Protein AF-A0A945D0W0-F1 (afdb_monomer_lite)

Secondary structure (DSSP, 8-state):
-PEEP---TTHHHHHHH-TTS-EEEEETTEEEEEEEEESSHHHHHHHHSHHHHTT--HHHHHHHTT-----SSEEEEEEEEEEEEEE-B-TT-PBPHHHHHHHHHHS-EEEEEEEE-TTS----EEE-PPBTEEE-SS-TTSS--EEEEEE-TTSTTTTSPPSSEEEEEEHHHHHHHHHHH-SSGGG--SS--SEEE--TTS--GGGBTTTBEEE---PPTT--EEEEEETTTEEEEEE-TTSS---SPEEEEEE-

Sequence (256 aa):
MSVAFRIDPDLISQLQKHPDRKFSGTMDGSRFVVQVVIANYPQKIIARYKGELGGRTPAELGLQLGREFSFQHFGLILTFDHQTDIILNDDKKRLNTDLRSLVDAFGPVVLRNACLDTTAENLEQRNIFPHLRFHFDRSSLQESQISLFSRDPNDPEQRFPRKSSTLFVANIVAWLQNAREAATPEGKEPGMRASYDLFAEQNVRPLFGDVVFDQAWNEPEGTGELCIIDNRTVLHASFHGDLRGKGWRIGARYLV

Radius of gyration: 17.83 Å; chains: 1; bounding box: 46×36×55 Å

pLDDT: mean 90.89, std 11.13, range [45.19, 98.81]

Foldseek 3Di:
DAFEDDDDPCVLVCCLVCQVDWDWDATVNWIKIKHFLAAQQQVLLCVVLVPLCVPPTLQVVCVQQVAGDDERTAEMEMETPAQHAYAQADPQQAGDPRVVVVCVHHFKYKYKSYDYDPVPPDDWDWDQFAAQKWAFPDDPVDPQQKKKKKQALPDPQSLAFWQKKKKKAWQSSQLSQQSVPDPDPVSCDRHGDRIDRGCPPHDCVVCDSRGMPIGRSGPHGSMMMMMMGGNRTMIMGMHNPPDPDSGGTITMDTGD

Structure (mmCIF, N/CA/C/O backbone):
data_AF-A0A945D0W0-F1
#
_entry.id   AF-A0A945D0W0-F1
#
loop_
_atom_site.group_PDB
_atom_site.id
_atom_site.type_symbol
_atom_site.label_atom_id
_atom_site.label_alt_id
_atom_site.label_comp_id
_atom_site.label_asym_id
_atom_site.label_entity_id
_atom_site.label_seq_id
_atom_site.pdbx_PDB_ins_code
_atom_site.Cartn_x
_atom_site.Cartn_y
_atom_site.Cartn_z
_atom_site.occupancy
_atom_site.B_iso_or_equiv
_atom_site.auth_seq_id
_atom_site.auth_comp_id
_atom_site.auth_asym_id
_atom_site.auth_atom_id
_atom_site.pdbx_PDB_model_num
ATOM 1 N N . MET A 1 1 ? -13.725 2.328 23.341 1.00 79.69 1 MET A N 1
ATOM 2 C CA . MET A 1 1 ? -12.531 3.063 23.813 1.00 79.69 1 MET A CA 1
ATOM 3 C C . MET A 1 1 ? -11.534 2.963 22.688 1.00 79.69 1 MET A C 1
ATOM 5 O O . MET A 1 1 ? -11.290 1.847 22.247 1.00 79.69 1 MET A O 1
ATOM 9 N N . SER A 1 2 ? -11.055 4.094 22.190 1.00 89.69 2 SER A N 1
ATOM 10 C CA . SER A 1 2 ? -10.147 4.119 21.048 1.00 89.69 2 SER A CA 1
ATOM 11 C C . SER A 1 2 ? -8.743 3.692 21.461 1.00 89.69 2 SER A C 1
ATOM 13 O O . SER A 1 2 ? -8.300 3.993 22.570 1.00 89.69 2 SER A O 1
ATOM 15 N N . VAL A 1 3 ? -8.057 3.001 20.561 1.00 91.88 3 VAL A N 1
ATOM 16 C CA . VAL A 1 3 ? -6.705 2.475 20.746 1.00 91.88 3 VAL A CA 1
ATOM 17 C C . VAL A 1 3 ? -5.708 3.397 20.053 1.00 91.88 3 VAL A C 1
ATOM 19 O O . VAL A 1 3 ? -5.898 3.776 18.892 1.00 91.88 3 VAL A O 1
ATOM 22 N N . ALA A 1 4 ? -4.628 3.766 20.742 1.00 91.44 4 ALA A N 1
ATOM 23 C CA . ALA A 1 4 ? -3.552 4.521 20.110 1.00 91.44 4 ALA A CA 1
ATOM 24 C C . ALA A 1 4 ? -2.692 3.574 19.266 1.00 91.44 4 ALA A C 1
ATOM 26 O O . ALA A 1 4 ? -2.216 2.556 19.768 1.00 91.44 4 ALA A O 1
ATOM 27 N N . PHE A 1 5 ? -2.452 3.903 17.991 1.00 94.44 5 PHE A N 1
ATOM 28 C CA . PHE A 1 5 ? -1.664 3.010 17.142 1.00 94.44 5 PHE A CA 1
ATOM 29 C C . PHE A 1 5 ? -0.220 2.891 17.644 1.00 94.44 5 PHE A C 1
ATOM 31 O O . PHE A 1 5 ? 0.518 3.879 17.658 1.00 94.44 5 PHE A O 1
ATOM 38 N N . ARG A 1 6 ? 0.169 1.683 18.059 1.00 95.25 6 ARG A N 1
ATOM 39 C CA . ARG A 1 6 ? 1.505 1.337 18.559 1.00 95.25 6 ARG A CA 1
ATOM 40 C C . ARG A 1 6 ? 1.873 -0.078 18.141 1.00 95.25 6 ARG A C 1
ATOM 42 O O . ARG A 1 6 ? 1.055 -0.989 18.249 1.00 95.25 6 ARG A O 1
ATOM 49 N N . ILE A 1 7 ? 3.109 -0.272 17.703 1.00 93.94 7 ILE A N 1
ATOM 50 C CA . ILE A 1 7 ? 3.660 -1.602 17.420 1.00 93.94 7 ILE A CA 1
ATOM 51 C C . ILE A 1 7 ? 4.937 -1.829 18.221 1.00 93.94 7 ILE A C 1
ATOM 53 O O . ILE A 1 7 ? 5.592 -0.882 18.649 1.00 93.94 7 ILE A O 1
ATOM 57 N N . ASP A 1 8 ? 5.288 -3.098 18.409 1.00 93.94 8 ASP A N 1
ATOM 58 C CA . ASP A 1 8 ? 6.582 -3.478 18.968 1.00 93.94 8 ASP A CA 1
ATOM 59 C C . ASP A 1 8 ? 7.718 -2.919 18.078 1.00 93.94 8 ASP A C 1
ATOM 61 O O . ASP A 1 8 ? 7.656 -3.102 16.855 1.00 93.94 8 ASP A O 1
ATOM 65 N N . PRO A 1 9 ? 8.744 -2.250 18.645 1.00 90.00 9 PRO A N 1
ATOM 66 C CA . PRO A 1 9 ? 9.884 -1.732 17.887 1.00 90.00 9 PRO A CA 1
ATOM 67 C C . PRO A 1 9 ? 10.569 -2.772 16.990 1.00 90.00 9 PRO A C 1
ATOM 69 O O . PRO A 1 9 ? 11.056 -2.434 15.908 1.00 90.00 9 PRO A O 1
ATOM 72 N N . ASP A 1 10 ? 10.574 -4.043 17.396 1.00 96.00 10 ASP A N 1
ATOM 73 C CA . ASP A 1 10 ? 11.207 -5.121 16.640 1.00 96.00 10 ASP A CA 1
ATOM 74 C C . ASP A 1 10 ? 10.314 -5.680 15.527 1.00 96.00 10 ASP A C 1
ATOM 76 O O . ASP A 1 10 ? 10.805 -6.415 14.664 1.00 96.00 10 ASP A O 1
ATOM 80 N N . LEU A 1 11 ? 9.023 -5.331 15.487 1.00 97.31 11 LEU A N 1
ATOM 81 C CA . LEU A 1 11 ? 8.066 -5.908 14.541 1.00 97.31 11 LEU A CA 1
ATOM 82 C C . LEU A 1 11 ? 8.491 -5.697 13.084 1.00 97.31 11 LEU A C 1
ATOM 84 O O . LEU A 1 11 ? 8.436 -6.631 12.285 1.00 97.31 11 LEU A O 1
ATOM 88 N N . ILE A 1 12 ? 8.961 -4.495 12.733 1.00 97.75 12 ILE A N 1
ATOM 89 C CA . ILE A 1 12 ? 9.448 -4.200 11.376 1.00 97.75 12 ILE A CA 1
ATOM 90 C C . ILE A 1 12 ? 10.636 -5.101 11.037 1.00 97.75 12 ILE A C 1
ATOM 92 O O . ILE A 1 12 ? 10.651 -5.733 9.983 1.00 97.75 12 ILE A O 1
ATOM 96 N N . SER A 1 13 ? 11.609 -5.207 11.944 1.00 97.88 13 SER A N 1
ATOM 97 C CA . SER A 1 13 ? 12.791 -6.060 11.769 1.00 97.88 13 SER A CA 1
ATOM 98 C C . SER A 1 13 ? 12.404 -7.532 11.596 1.00 97.88 13 SER A C 1
ATOM 100 O O . SER A 1 13 ? 12.946 -8.222 10.731 1.00 97.88 13 SER A O 1
ATOM 102 N N . GLN A 1 14 ? 11.427 -8.013 12.367 1.00 98.25 14 GLN A N 1
ATOM 103 C CA . GLN A 1 14 ? 10.907 -9.376 12.266 1.00 98.25 14 GLN A CA 1
ATOM 104 C C . GLN A 1 14 ? 10.216 -9.633 10.920 1.00 98.25 14 GLN A C 1
ATOM 106 O O . GLN A 1 14 ? 10.519 -10.634 10.268 1.00 98.25 14 GLN A O 1
ATOM 111 N N . LEU A 1 15 ? 9.354 -8.717 10.470 1.00 98.38 15 LEU A N 1
ATOM 112 C CA . LEU A 1 15 ? 8.670 -8.799 9.174 1.00 98.38 15 LEU A CA 1
ATOM 113 C C . LEU A 1 15 ? 9.648 -8.732 7.991 1.00 98.38 15 LEU A C 1
ATOM 115 O O . LEU A 1 15 ? 9.440 -9.417 6.996 1.00 98.38 15 LEU A O 1
ATOM 119 N N . GLN A 1 16 ? 10.730 -7.956 8.102 1.00 98.06 16 GLN A N 1
ATOM 120 C CA . GLN A 1 16 ? 11.790 -7.888 7.086 1.00 98.06 16 GLN A CA 1
ATOM 121 C C . GLN A 1 16 ? 12.637 -9.170 7.034 1.00 98.06 16 GLN A C 1
ATOM 123 O O . GLN A 1 16 ? 13.043 -9.618 5.967 1.00 98.06 16 GLN A O 1
ATOM 128 N N . LYS A 1 17 ? 12.921 -9.791 8.185 1.00 98.31 17 LYS A N 1
ATOM 129 C CA . LYS A 1 17 ? 13.712 -11.036 8.242 1.00 98.31 17 LYS A CA 1
ATOM 130 C C . LYS A 1 17 ? 12.904 -12.274 7.864 1.00 98.31 17 LYS A C 1
ATOM 132 O O . LYS A 1 17 ? 13.470 -13.257 7.385 1.00 98.31 17 LYS A O 1
ATOM 137 N N . HIS A 1 18 ? 11.602 -12.259 8.129 1.00 98.31 18 HIS A N 1
ATOM 138 C CA . HIS A 1 18 ? 10.718 -13.407 7.957 1.00 98.31 18 HIS A CA 1
ATOM 139 C C . HIS A 1 18 ? 9.402 -12.999 7.276 1.00 98.31 18 HIS A C 1
ATOM 141 O O . HIS A 1 18 ? 8.336 -13.146 7.878 1.00 98.31 18 HIS A O 1
ATOM 147 N N . PRO A 1 19 ? 9.450 -12.518 6.022 1.00 98.19 19 PRO A N 1
ATOM 148 C CA . PRO A 1 19 ? 8.276 -11.967 5.343 1.00 98.19 19 PRO A CA 1
ATOM 149 C C . PRO A 1 19 ? 7.156 -12.986 5.117 1.00 98.19 19 PRO A C 1
ATOM 151 O O . PRO A 1 19 ? 5.993 -12.612 5.037 1.00 98.19 19 PRO A O 1
ATOM 154 N N . ASP A 1 20 ? 7.480 -14.278 5.067 1.00 97.81 20 ASP A N 1
ATOM 155 C CA . ASP A 1 20 ? 6.489 -15.342 4.876 1.00 97.81 20 ASP A CA 1
ATOM 156 C C . ASP A 1 20 ? 5.778 -15.748 6.183 1.00 97.81 20 ASP A C 1
ATOM 158 O O . ASP A 1 20 ? 4.892 -16.606 6.178 1.00 97.81 20 ASP A O 1
ATOM 162 N N . ARG A 1 21 ? 6.173 -15.176 7.330 1.00 98.06 21 ARG A N 1
ATOM 163 C CA . ARG A 1 21 ? 5.565 -15.467 8.634 1.00 98.06 21 ARG A CA 1
ATOM 164 C C . ARG A 1 21 ? 4.518 -14.426 9.003 1.00 98.06 21 ARG A C 1
ATOM 166 O O . ARG A 1 21 ? 4.670 -13.233 8.763 1.00 98.06 21 ARG A O 1
ATOM 173 N N . LYS A 1 22 ? 3.476 -14.905 9.681 1.00 98.31 22 LYS A N 1
ATOM 174 C CA . LYS A 1 22 ? 2.527 -14.059 10.405 1.00 98.31 22 LYS A CA 1
ATOM 175 C C . LYS A 1 22 ? 3.060 -13.790 11.805 1.00 98.31 22 LYS A C 1
ATOM 177 O O . LYS A 1 22 ? 3.538 -14.713 12.464 1.00 98.31 22 LYS A O 1
ATOM 182 N N . PHE A 1 23 ? 2.908 -12.560 12.270 1.00 98.38 23 PHE A N 1
ATOM 183 C CA . PHE A 1 23 ? 3.246 -12.164 13.632 1.00 98.38 23 PHE A CA 1
ATOM 184 C C . PHE A 1 23 ? 1.981 -11.757 14.368 1.00 98.38 23 PHE A C 1
ATOM 186 O O . PHE A 1 23 ? 1.091 -11.144 13.785 1.00 98.38 23 PHE A O 1
ATOM 193 N N . SER A 1 24 ? 1.877 -12.141 15.634 1.00 97.81 24 SER A N 1
ATOM 194 C CA . SER A 1 24 ? 0.771 -11.734 16.502 1.00 97.81 24 SER A CA 1
ATOM 195 C C . SER A 1 24 ? 1.262 -10.683 17.484 1.00 97.81 24 SER A C 1
ATOM 197 O O . SER A 1 24 ? 2.403 -10.751 17.936 1.00 97.81 24 SER A O 1
ATOM 199 N N . GLY A 1 25 ? 0.398 -9.738 17.828 1.00 96.12 25 GLY A N 1
ATOM 200 C CA . GLY A 1 25 ? 0.695 -8.692 18.794 1.00 96.12 25 GLY A CA 1
ATOM 201 C C . GLY A 1 25 ? -0.555 -8.221 19.520 1.00 96.12 25 GLY A C 1
ATOM 202 O O . GLY A 1 25 ? -1.657 -8.737 19.317 1.00 96.12 25 GLY A O 1
ATOM 203 N N . THR A 1 26 ? -0.370 -7.235 20.389 1.00 95.94 26 THR A N 1
ATOM 204 C CA . THR A 1 26 ? -1.455 -6.574 21.117 1.00 95.94 26 THR A CA 1
ATOM 205 C C . THR A 1 26 ? -1.254 -5.069 21.100 1.00 95.94 26 THR A C 1
ATOM 207 O O . THR A 1 26 ? -0.127 -4.609 21.262 1.00 95.94 26 THR A O 1
ATOM 210 N N . MET A 1 27 ? -2.341 -4.317 20.969 1.00 94.88 27 MET A N 1
ATOM 211 C CA . MET A 1 27 ? -2.366 -2.857 20.998 1.00 94.88 27 MET A CA 1
ATOM 212 C C . MET A 1 27 ? -3.465 -2.424 21.972 1.00 94.88 27 MET A C 1
ATOM 214 O O . MET A 1 27 ? -4.637 -2.703 21.734 1.00 94.88 27 MET A O 1
ATOM 218 N N . ASP A 1 28 ? -3.078 -1.870 23.123 1.00 92.50 28 ASP A N 1
ATOM 219 C CA . ASP A 1 28 ? -3.973 -1.563 24.255 1.00 92.50 28 ASP A CA 1
ATOM 220 C C . ASP A 1 28 ? -4.947 -2.712 24.599 1.00 92.50 28 ASP A C 1
ATOM 222 O O . ASP A 1 28 ? -6.143 -2.526 24.806 1.00 92.50 28 ASP A O 1
ATOM 226 N N . GLY A 1 29 ? -4.429 -3.946 24.616 1.00 93.12 29 GLY A N 1
ATOM 227 C CA . GLY A 1 29 ? -5.201 -5.166 24.889 1.00 93.12 29 GLY A CA 1
ATOM 228 C C . GLY A 1 29 ? -5.938 -5.760 23.681 1.00 93.12 29 GLY A C 1
ATOM 229 O O . GLY A 1 29 ? -6.331 -6.926 23.734 1.00 93.12 29 GLY A O 1
ATOM 230 N N . SER A 1 30 ? -6.058 -5.026 22.573 1.00 95.94 30 SER A N 1
ATOM 231 C CA . SER A 1 30 ? -6.642 -5.525 21.323 1.00 95.94 30 SER A CA 1
ATOM 232 C C . SER A 1 30 ? -5.628 -6.384 20.577 1.00 95.94 30 SER A C 1
ATOM 234 O O . SER A 1 30 ? -4.557 -5.912 20.190 1.00 95.94 30 SER A O 1
ATOM 236 N N . ARG A 1 31 ? -5.939 -7.668 20.397 1.00 97.38 31 ARG A N 1
ATOM 237 C CA . ARG A 1 31 ? -5.082 -8.613 19.672 1.00 97.38 31 ARG A CA 1
ATOM 238 C C . ARG A 1 31 ? -5.142 -8.368 18.173 1.00 97.38 31 ARG A C 1
ATOM 240 O O . ARG A 1 31 ? -6.206 -8.063 17.633 1.00 97.38 31 ARG A O 1
ATOM 247 N N . PHE A 1 32 ? -4.005 -8.545 17.513 1.00 98.19 32 PHE A N 1
ATOM 248 C CA . PHE A 1 32 ? -3.917 -8.487 16.063 1.00 98.19 32 PHE A CA 1
ATOM 249 C C . PHE A 1 32 ? -2.934 -9.512 15.502 1.00 98.19 32 PHE A C 1
ATOM 251 O O . PHE A 1 32 ? -2.003 -9.954 16.179 1.00 98.19 32 PHE A O 1
ATOM 258 N N . VAL A 1 33 ? -3.114 -9.824 14.221 1.00 98.62 33 VAL A N 1
ATOM 259 C CA . VAL A 1 33 ? -2.169 -10.574 13.393 1.00 98.62 33 VAL A CA 1
ATOM 260 C C . VAL A 1 33 ? -1.736 -9.705 12.223 1.00 98.62 33 VAL A C 1
ATOM 262 O O . VAL A 1 33 ? -2.564 -9.074 11.574 1.00 98.62 33 VAL A O 1
ATOM 265 N N . VAL A 1 34 ? -0.442 -9.689 11.925 1.00 98.69 34 VAL A N 1
ATOM 266 C CA . VAL A 1 34 ? 0.144 -8.916 10.831 1.00 98.69 3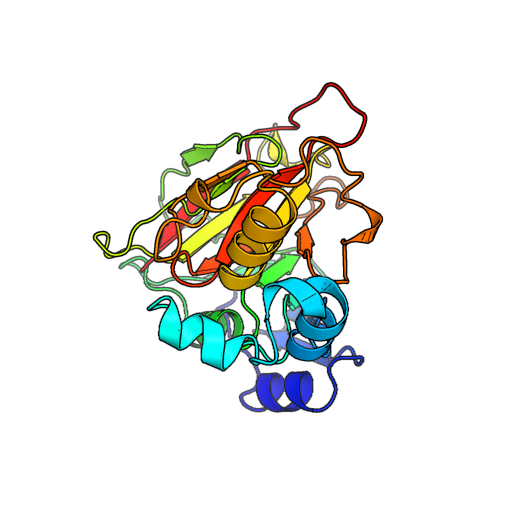4 VAL A CA 1
ATOM 267 C C . VAL A 1 34 ? 0.978 -9.800 9.910 1.00 98.69 34 VAL A C 1
ATOM 269 O O . VAL A 1 34 ? 1.612 -10.760 10.355 1.00 98.69 34 VAL A O 1
ATOM 272 N N . GLN A 1 35 ? 0.959 -9.489 8.616 1.00 98.62 35 GLN A N 1
ATOM 273 C CA . GLN A 1 35 ? 1.714 -10.204 7.589 1.00 98.62 35 GLN A CA 1
ATOM 274 C C . GLN A 1 35 ? 2.109 -9.293 6.426 1.00 98.62 35 GLN A C 1
ATOM 276 O O . GLN A 1 35 ? 1.380 -8.357 6.080 1.00 98.62 35 GLN A O 1
ATOM 281 N N . VAL A 1 36 ? 3.232 -9.622 5.792 1.00 98.81 36 VAL A N 1
ATOM 282 C CA . VAL A 1 36 ? 3.630 -9.068 4.493 1.00 98.81 36 VAL A CA 1
ATOM 283 C C . VAL A 1 36 ? 2.789 -9.715 3.392 1.00 98.81 36 VAL A C 1
ATOM 285 O O . VAL A 1 36 ? 2.535 -10.917 3.424 1.00 98.81 36 VAL A O 1
ATOM 288 N N . VAL A 1 37 ? 2.360 -8.926 2.405 1.00 98.56 37 VAL A N 1
ATOM 289 C CA . VAL A 1 37 ? 1.569 -9.436 1.268 1.00 98.56 37 VAL A CA 1
ATOM 290 C C . VAL A 1 37 ? 2.468 -9.916 0.133 1.00 98.56 37 VAL A C 1
ATOM 292 O O . VAL A 1 37 ? 2.223 -10.969 -0.453 1.00 98.56 37 VAL A O 1
ATOM 295 N N . ILE A 1 38 ? 3.521 -9.159 -0.179 1.00 98.69 38 ILE A N 1
ATOM 296 C CA . ILE A 1 38 ? 4.441 -9.453 -1.276 1.00 98.69 38 ILE A CA 1
ATOM 297 C C . ILE A 1 38 ? 5.882 -9.478 -0.757 1.00 98.69 38 ILE A C 1
ATOM 299 O O . ILE A 1 38 ? 6.556 -8.450 -0.665 1.00 98.69 38 ILE A O 1
ATOM 303 N N . ALA A 1 39 ? 6.374 -10.677 -0.447 1.00 98.62 39 ALA A N 1
ATOM 304 C CA . ALA A 1 39 ? 7.773 -10.903 -0.095 1.00 98.62 39 ALA A CA 1
ATOM 305 C C . ALA A 1 39 ? 8.707 -10.739 -1.311 1.00 98.62 39 ALA A C 1
ATOM 307 O O . ALA A 1 39 ? 8.305 -10.991 -2.451 1.00 98.62 39 ALA A O 1
ATOM 308 N N . ASN A 1 40 ? 9.970 -10.380 -1.047 1.00 98.50 40 ASN A N 1
ATOM 309 C CA . ASN A 1 40 ? 11.056 -10.275 -2.038 1.00 98.50 40 ASN A CA 1
ATOM 310 C C . ASN A 1 40 ? 10.672 -9.443 -3.275 1.00 98.50 40 ASN A C 1
ATOM 312 O O . ASN A 1 40 ? 10.824 -9.863 -4.427 1.00 98.50 40 ASN A O 1
ATOM 316 N N . TYR A 1 41 ? 10.112 -8.262 -3.025 1.00 98.69 41 TYR A N 1
ATOM 317 C CA . TYR A 1 41 ? 9.497 -7.436 -4.053 1.00 98.69 41 TYR A CA 1
ATOM 318 C C . TYR A 1 41 ? 10.474 -6.993 -5.157 1.00 98.69 41 TYR A C 1
ATOM 320 O O . TYR A 1 41 ? 10.120 -7.136 -6.330 1.00 98.69 41 TYR A O 1
ATOM 328 N N . PRO A 1 42 ? 11.722 -6.563 -4.865 1.00 98.56 42 PRO A N 1
ATOM 329 C CA . PRO A 1 42 ? 12.692 -6.240 -5.910 1.00 98.56 42 PRO A CA 1
ATOM 330 C C . PRO A 1 42 ? 12.952 -7.412 -6.861 1.00 98.56 42 PRO A C 1
ATOM 332 O O . PRO A 1 42 ? 13.033 -7.215 -8.072 1.00 98.56 42 PRO A O 1
ATOM 335 N N . GLN A 1 43 ? 13.042 -8.639 -6.339 1.00 98.50 43 GLN A N 1
ATOM 336 C CA . GLN A 1 43 ? 13.293 -9.838 -7.139 1.00 98.50 43 GLN A CA 1
ATOM 337 C C . GLN A 1 43 ? 12.111 -10.149 -8.058 1.00 98.50 43 GLN A C 1
ATOM 339 O O . GLN A 1 43 ? 12.329 -10.493 -9.220 1.00 98.50 43 GLN A O 1
ATOM 344 N N . LYS A 1 44 ? 10.874 -9.964 -7.582 1.00 98.62 44 LYS A N 1
ATOM 345 C CA . LYS A 1 44 ? 9.664 -10.100 -8.409 1.00 98.62 44 LYS A CA 1
ATOM 346 C C . LYS A 1 44 ? 9.628 -9.068 -9.535 1.00 98.62 44 LYS A C 1
ATOM 348 O O . LYS A 1 44 ? 9.398 -9.422 -10.691 1.00 98.62 44 LYS A O 1
ATOM 353 N N . ILE A 1 45 ? 9.972 -7.812 -9.235 1.00 98.50 45 ILE A N 1
ATOM 354 C CA . ILE A 1 45 ? 10.097 -6.749 -10.245 1.00 98.50 45 ILE A CA 1
ATOM 355 C C . ILE A 1 45 ? 11.172 -7.108 -11.280 1.00 98.50 45 ILE A C 1
ATOM 357 O O . ILE A 1 45 ? 10.918 -6.997 -12.477 1.00 98.50 45 ILE A O 1
ATOM 361 N N . ILE A 1 46 ? 12.348 -7.574 -10.849 1.00 98.31 46 ILE A N 1
ATOM 362 C CA . ILE A 1 46 ? 13.446 -7.965 -11.748 1.00 98.31 46 ILE A CA 1
ATOM 363 C C . ILE A 1 46 ? 13.042 -9.129 -12.648 1.00 98.31 46 ILE A C 1
ATOM 365 O O . ILE A 1 46 ? 13.233 -9.061 -13.862 1.00 98.31 46 ILE A O 1
ATOM 369 N N . ALA A 1 47 ? 12.478 -10.189 -12.067 1.00 97.88 47 ALA A N 1
ATOM 370 C CA . ALA A 1 47 ? 12.040 -11.361 -12.812 1.00 97.88 47 ALA A CA 1
ATOM 371 C C . ALA A 1 47 ? 10.996 -10.977 -13.864 1.00 97.88 47 ALA A C 1
ATOM 373 O O . ALA A 1 47 ? 11.083 -11.407 -15.016 1.00 97.88 47 ALA A O 1
ATOM 374 N N . ARG A 1 48 ? 10.046 -10.114 -13.487 1.00 96.50 48 ARG A N 1
ATOM 375 C CA . ARG A 1 48 ? 8.975 -9.689 -14.375 1.00 96.50 48 ARG A CA 1
ATOM 376 C C . ARG A 1 48 ? 9.447 -8.726 -15.451 1.00 96.50 48 ARG A C 1
ATOM 378 O O . ARG A 1 48 ? 9.059 -8.943 -16.591 1.00 96.50 48 ARG A O 1
ATOM 385 N N . TYR A 1 49 ? 10.237 -7.701 -15.128 1.00 96.19 49 TYR A N 1
ATOM 386 C CA . TYR A 1 49 ? 10.580 -6.568 -16.007 1.00 96.19 49 TYR A CA 1
ATOM 387 C C . TYR A 1 49 ? 12.047 -6.552 -16.463 1.00 96.19 49 TYR A C 1
ATOM 389 O O . TYR A 1 49 ? 12.636 -5.496 -16.697 1.00 96.19 49 TYR A O 1
ATOM 397 N N . LYS A 1 50 ? 12.667 -7.734 -16.579 1.00 95.81 50 LYS A N 1
ATOM 398 C CA . LYS A 1 50 ? 14.086 -7.883 -16.941 1.00 95.81 50 LYS A CA 1
ATOM 399 C C . LYS A 1 50 ? 14.475 -7.107 -18.207 1.00 95.81 50 LYS A C 1
ATOM 401 O O . LYS A 1 50 ? 15.554 -6.518 -18.248 1.00 95.81 50 LYS A O 1
ATOM 406 N N . GLY A 1 51 ? 13.615 -7.117 -19.230 1.00 93.44 51 GLY A N 1
ATOM 407 C CA . GLY A 1 51 ? 13.867 -6.429 -20.499 1.00 93.44 51 GLY A CA 1
ATOM 408 C C . GLY A 1 51 ? 13.859 -4.908 -20.354 1.00 93.44 51 GLY A C 1
ATOM 409 O O . GLY A 1 51 ? 14.759 -4.230 -20.841 1.00 93.44 51 GLY A O 1
ATOM 410 N N . GLU A 1 52 ? 12.881 -4.376 -19.627 1.00 93.31 52 GLU A N 1
ATOM 411 C CA . GLU A 1 52 ? 12.670 -2.940 -19.429 1.00 93.31 52 GLU A CA 1
ATOM 412 C C . GLU A 1 52 ? 13.698 -2.333 -18.466 1.00 93.31 52 GLU A C 1
ATOM 414 O O . GLU A 1 52 ? 14.117 -1.185 -18.629 1.00 93.31 52 GLU A O 1
ATOM 419 N N . LEU A 1 53 ? 14.161 -3.119 -17.492 1.00 94.69 53 LEU A N 1
ATOM 420 C CA . LEU A 1 53 ? 15.222 -2.724 -16.569 1.00 94.69 53 LEU A CA 1
ATOM 421 C C . LEU A 1 53 ? 16.570 -2.529 -17.277 1.00 94.69 53 LEU A C 1
ATOM 423 O O . LEU A 1 53 ? 17.359 -1.671 -16.871 1.00 94.69 53 LEU A O 1
ATOM 427 N N . GLY A 1 54 ? 16.841 -3.280 -18.351 1.00 92.44 54 GLY A N 1
ATOM 428 C CA . GLY A 1 54 ? 18.087 -3.157 -19.113 1.00 92.44 54 GLY A CA 1
ATOM 429 C C . GLY A 1 54 ? 19.334 -3.435 -18.266 1.00 92.44 54 GLY A C 1
ATOM 430 O O . GLY A 1 54 ? 20.332 -2.734 -18.394 1.00 92.44 54 GLY A O 1
ATOM 431 N N . GLY A 1 55 ? 19.253 -4.406 -17.351 1.00 93.44 55 GLY A N 1
ATOM 432 C CA . GLY A 1 55 ? 20.356 -4.798 -16.463 1.00 93.44 55 GLY A CA 1
ATOM 433 C C . GLY A 1 55 ? 20.485 -3.999 -15.161 1.00 93.44 55 GLY A C 1
ATOM 434 O O . GLY A 1 55 ? 21.277 -4.393 -14.313 1.00 93.44 55 GLY A O 1
ATOM 435 N N . ARG A 1 56 ? 19.699 -2.931 -14.970 1.00 96.06 56 ARG A N 1
ATOM 436 C CA . ARG A 1 56 ? 19.639 -2.172 -13.707 1.00 96.06 56 ARG A CA 1
ATOM 437 C C . ARG A 1 56 ? 18.746 -2.861 -12.677 1.00 96.06 56 ARG A C 1
ATOM 439 O O . ARG A 1 56 ? 17.811 -3.584 -13.020 1.00 96.06 56 ARG A O 1
ATOM 446 N N . THR A 1 57 ? 18.983 -2.572 -11.408 1.00 97.62 57 THR A N 1
ATOM 447 C CA . THR A 1 57 ? 18.048 -2.862 -10.318 1.00 97.62 57 THR A CA 1
ATOM 448 C C . THR A 1 57 ? 16.902 -1.837 -10.290 1.00 97.62 57 THR A C 1
ATOM 450 O O . THR A 1 57 ? 17.045 -0.724 -10.810 1.00 97.62 57 THR A O 1
ATOM 453 N N . PRO A 1 58 ? 15.757 -2.153 -9.653 1.00 97.06 58 PRO A N 1
ATOM 454 C CA . PRO A 1 58 ? 14.673 -1.186 -9.472 1.00 97.06 58 PRO A CA 1
ATOM 455 C C . PRO A 1 58 ? 15.103 0.083 -8.718 1.00 97.06 58 PRO A C 1
ATOM 457 O O . PRO A 1 58 ? 14.631 1.168 -9.045 1.00 97.06 58 PRO A O 1
ATOM 460 N N . ALA A 1 59 ? 16.019 -0.039 -7.750 1.00 96.88 59 ALA A N 1
ATOM 461 C CA . ALA A 1 59 ? 16.542 1.092 -6.982 1.00 96.88 59 ALA A CA 1
ATOM 462 C C . ALA A 1 59 ? 17.398 2.032 -7.848 1.00 96.88 59 ALA A C 1
ATOM 464 O O . ALA A 1 59 ? 17.179 3.242 -7.847 1.00 96.88 59 ALA A O 1
ATOM 465 N N . GLU A 1 60 ? 18.319 1.479 -8.645 1.00 96.44 60 GLU A N 1
ATOM 466 C CA . GLU A 1 60 ? 19.145 2.256 -9.583 1.00 96.44 60 GLU A CA 1
ATOM 467 C C . GLU A 1 60 ? 18.286 2.993 -10.613 1.00 96.44 60 GLU A C 1
ATOM 469 O O . GLU A 1 60 ? 18.493 4.180 -10.870 1.00 96.44 60 GLU A O 1
ATOM 474 N N . LEU A 1 61 ? 17.289 2.305 -11.182 1.00 94.38 61 LEU A N 1
ATOM 475 C CA . LEU A 1 61 ? 16.368 2.929 -12.125 1.00 94.38 61 LEU A CA 1
ATOM 476 C C . LEU A 1 61 ? 15.511 4.006 -11.446 1.00 94.38 61 LEU A C 1
ATOM 478 O O . LEU A 1 61 ? 15.298 5.064 -12.032 1.00 94.38 61 LEU A O 1
ATOM 482 N N . GLY A 1 62 ? 15.057 3.775 -10.212 1.00 93.06 62 GLY A N 1
ATOM 483 C CA . GLY A 1 62 ? 14.341 4.773 -9.419 1.00 93.06 62 GLY A CA 1
ATOM 484 C C . GLY A 1 62 ? 15.145 6.065 -9.253 1.00 93.06 62 GLY A C 1
ATOM 485 O O . GLY A 1 62 ? 14.659 7.143 -9.601 1.00 93.06 62 GLY A O 1
ATOM 486 N N . LEU A 1 63 ? 16.405 5.959 -8.815 1.00 92.25 63 LEU A N 1
ATOM 487 C CA . LEU A 1 63 ? 17.309 7.107 -8.682 1.00 92.25 63 LEU A CA 1
ATOM 488 C C . LEU A 1 63 ? 17.482 7.857 -10.008 1.00 92.25 63 LEU A C 1
ATOM 490 O O . LEU A 1 63 ? 17.374 9.082 -10.038 1.00 92.25 63 LEU A O 1
ATOM 494 N N . GLN A 1 64 ? 17.670 7.133 -11.116 1.00 91.06 64 GLN A N 1
ATOM 495 C CA . GLN A 1 64 ? 17.764 7.733 -12.450 1.00 91.06 64 GLN A CA 1
ATOM 496 C C . GLN A 1 64 ? 16.481 8.482 -12.857 1.00 91.06 64 GLN A C 1
ATOM 498 O O . GLN A 1 64 ? 16.553 9.501 -13.541 1.00 91.06 64 GLN A O 1
ATOM 503 N N . LEU A 1 65 ? 15.312 7.990 -12.444 1.00 89.00 65 LEU A N 1
ATOM 504 C CA . LEU A 1 65 ? 14.009 8.611 -12.702 1.00 89.00 65 LEU A CA 1
ATOM 505 C C . LEU A 1 65 ? 13.631 9.684 -11.661 1.00 89.00 65 LEU A C 1
ATOM 507 O O . LEU A 1 65 ? 12.522 10.221 -11.720 1.00 89.00 65 LEU A O 1
ATOM 511 N N . GLY A 1 66 ? 14.523 10.000 -10.714 1.00 88.31 66 GLY A N 1
ATOM 512 C CA . GLY A 1 66 ? 14.311 11.015 -9.680 1.00 88.31 66 GLY A CA 1
ATOM 513 C C . GLY A 1 66 ? 13.358 10.593 -8.557 1.00 88.31 66 GLY A C 1
ATOM 514 O O . GLY A 1 66 ? 12.765 11.452 -7.903 1.00 88.31 66 GLY A O 1
ATOM 515 N N . ARG A 1 67 ? 13.160 9.286 -8.340 1.00 87.25 67 ARG A N 1
ATOM 516 C CA . ARG A 1 67 ? 12.273 8.737 -7.302 1.00 87.25 67 ARG A CA 1
ATOM 517 C C . ARG A 1 67 ? 12.916 7.538 -6.621 1.00 87.25 67 ARG A C 1
ATOM 519 O O . ARG A 1 67 ? 13.138 6.509 -7.248 1.00 87.25 67 ARG A O 1
ATOM 526 N N . GLU A 1 68 ? 13.172 7.652 -5.326 1.00 89.81 68 GLU A N 1
ATOM 527 C CA . GLU A 1 68 ? 13.734 6.549 -4.552 1.00 89.81 68 GLU A CA 1
ATOM 528 C C . GLU A 1 68 ? 12.789 5.335 -4.527 1.00 89.81 68 GLU A C 1
ATOM 530 O O . GLU A 1 68 ? 11.571 5.468 -4.389 1.00 89.81 68 GLU A O 1
ATOM 535 N N . PHE A 1 69 ? 13.371 4.143 -4.658 1.00 95.19 69 PHE A N 1
ATOM 536 C CA . PHE A 1 69 ? 12.701 2.869 -4.437 1.00 95.19 69 PHE A CA 1
ATOM 537 C C . PHE A 1 69 ? 13.504 2.073 -3.407 1.00 95.19 69 PHE A C 1
ATOM 539 O O . PHE A 1 69 ? 14.655 1.720 -3.662 1.00 95.19 69 PHE A O 1
ATOM 546 N N . SER A 1 70 ? 12.884 1.780 -2.265 1.00 96.06 70 SER A N 1
ATOM 547 C CA . SER A 1 70 ? 13.545 1.161 -1.106 1.00 96.06 70 SER A CA 1
ATOM 548 C C . SER A 1 70 ? 12.807 -0.065 -0.546 1.00 96.06 70 SER A C 1
ATOM 550 O O . SER A 1 70 ? 13.283 -0.698 0.396 1.00 96.06 70 SER A O 1
ATOM 552 N N . PHE A 1 71 ? 11.671 -0.449 -1.135 1.00 98.38 71 PHE A N 1
ATOM 553 C CA . PHE A 1 71 ? 10.851 -1.559 -0.647 1.00 98.38 71 PHE A CA 1
ATOM 554 C C . PHE A 1 71 ? 11.527 -2.918 -0.879 1.00 98.38 71 PHE A C 1
ATOM 556 O O . PHE A 1 71 ? 11.630 -3.382 -2.015 1.00 98.38 71 PHE A O 1
ATOM 563 N N . GLN A 1 72 ? 11.925 -3.599 0.199 1.00 98.44 72 GLN A N 1
ATOM 564 C CA . GLN A 1 72 ? 12.352 -5.011 0.158 1.00 98.44 72 GLN A CA 1
ATOM 565 C C . GLN A 1 72 ? 11.156 -5.960 0.023 1.00 98.44 72 GLN A C 1
ATOM 567 O O . GLN A 1 72 ? 11.202 -6.997 -0.647 1.00 98.44 72 GLN A O 1
ATOM 572 N N . HIS A 1 73 ? 10.057 -5.577 0.657 1.00 98.75 73 HIS A N 1
ATOM 573 C CA . HIS A 1 73 ? 8.771 -6.249 0.647 1.00 98.75 73 HIS A CA 1
ATOM 574 C C . HIS A 1 73 ? 7.694 -5.201 0.410 1.00 98.75 73 HIS A C 1
ATOM 576 O O . HIS A 1 73 ? 7.915 -4.021 0.676 1.00 98.75 73 HIS A O 1
ATOM 582 N N . PHE A 1 74 ? 6.541 -5.618 -0.097 1.00 98.81 74 PHE A N 1
ATOM 583 C CA . PHE A 1 74 ? 5.491 -4.684 -0.470 1.00 98.81 74 PHE A CA 1
ATOM 584 C C . PHE A 1 74 ? 4.139 -5.138 0.049 1.00 98.81 74 PHE A C 1
ATOM 586 O O . PHE A 1 74 ? 3.733 -6.286 -0.126 1.00 98.81 74 PHE A O 1
ATOM 593 N N . GLY A 1 75 ? 3.439 -4.216 0.691 1.00 98.75 75 GLY A N 1
ATOM 594 C CA . GLY A 1 75 ? 2.173 -4.484 1.326 1.00 98.75 75 GLY A CA 1
ATOM 595 C C . GLY A 1 75 ? 2.269 -5.074 2.711 1.00 98.75 75 GLY A C 1
ATOM 596 O O . GLY A 1 75 ? 2.950 -6.077 2.927 1.00 98.75 75 GLY A O 1
ATOM 597 N N . LEU A 1 76 ? 1.460 -4.524 3.605 1.00 98.62 76 LEU A N 1
ATOM 598 C CA . LEU A 1 76 ? 1.208 -5.088 4.917 1.00 98.62 76 LEU A CA 1
ATOM 599 C C . LEU A 1 76 ? -0.296 -5.190 5.171 1.00 98.62 76 LEU A C 1
ATOM 601 O O . LEU A 1 76 ? -1.036 -4.251 4.890 1.00 98.62 76 LEU A O 1
ATOM 605 N N . ILE A 1 77 ? -0.742 -6.312 5.732 1.00 98.81 77 ILE A N 1
ATOM 606 C CA . ILE A 1 77 ? -2.100 -6.456 6.268 1.00 98.81 77 ILE A CA 1
ATOM 607 C C . ILE A 1 77 ? -1.984 -6.748 7.757 1.00 98.81 77 ILE A C 1
ATOM 609 O O . ILE A 1 77 ? -1.379 -7.749 8.142 1.00 98.81 77 ILE A O 1
ATOM 613 N N . LEU A 1 78 ? -2.599 -5.899 8.574 1.00 98.62 78 LEU A N 1
ATOM 614 C CA . LEU A 1 78 ? -2.802 -6.090 10.004 1.00 98.62 78 LEU A CA 1
ATOM 615 C C . LEU A 1 78 ? -4.298 -6.285 10.253 1.00 98.62 78 LEU A C 1
ATOM 617 O O . LEU A 1 78 ? -5.117 -5.483 9.824 1.00 98.62 78 LEU A O 1
ATOM 621 N N . THR A 1 79 ? -4.670 -7.375 10.911 1.00 98.62 79 THR A N 1
ATOM 622 C CA . THR A 1 79 ? -6.062 -7.735 11.201 1.00 98.62 79 THR A CA 1
ATOM 623 C C . THR A 1 79 ? -6.246 -7.841 12.701 1.00 98.62 79 THR A C 1
ATOM 625 O O . THR A 1 79 ? -5.570 -8.650 13.334 1.00 98.62 79 THR A O 1
ATOM 628 N N . PHE A 1 80 ? -7.144 -7.037 13.261 1.00 98.25 80 PHE A N 1
ATOM 629 C CA . PHE A 1 80 ? -7.557 -7.172 14.654 1.00 98.25 80 PHE A CA 1
ATOM 630 C C . PHE A 1 80 ? -8.537 -8.337 14.813 1.00 98.25 80 PHE A C 1
ATOM 632 O O . PHE A 1 80 ? -9.332 -8.611 13.910 1.00 98.25 80 PHE A O 1
ATOM 639 N N . ASP A 1 81 ? -8.514 -9.004 15.967 1.00 97.62 81 ASP A N 1
ATOM 640 C CA . ASP A 1 81 ? -9.451 -10.099 16.270 1.00 97.62 81 ASP A CA 1
ATOM 641 C C . ASP A 1 81 ? -10.910 -9.602 16.339 1.00 97.62 81 ASP A C 1
ATOM 643 O O . ASP A 1 81 ? -11.848 -10.335 16.022 1.00 97.62 81 ASP A O 1
ATOM 647 N N . HIS A 1 82 ? -11.102 -8.336 16.723 1.00 95.69 82 HIS A N 1
ATOM 648 C CA . HIS A 1 82 ? -12.397 -7.670 16.849 1.00 95.69 82 HIS A CA 1
ATOM 649 C C . HIS A 1 82 ? -12.337 -6.253 16.281 1.00 95.69 82 HIS A C 1
ATOM 651 O O . HIS A 1 82 ? -11.259 -5.662 16.195 1.00 95.69 82 HIS A O 1
ATOM 657 N N . GLN A 1 83 ? -13.499 -5.697 15.918 1.00 95.31 83 GLN A N 1
ATOM 658 C CA . GLN A 1 83 ? -13.591 -4.308 15.474 1.00 95.31 83 GLN A CA 1
ATOM 659 C C . GLN A 1 83 ? -13.000 -3.373 16.534 1.00 95.31 83 GLN A C 1
ATOM 661 O O . GLN A 1 83 ? -13.442 -3.363 17.681 1.00 95.31 83 GLN A O 1
ATOM 666 N N . THR A 1 84 ? -11.987 -2.614 16.129 1.00 95.44 84 THR A N 1
ATOM 667 C CA . THR A 1 84 ? -11.196 -1.746 16.999 1.00 95.44 84 THR A CA 1
ATOM 668 C C . THR A 1 84 ? -11.242 -0.322 16.456 1.00 95.44 84 THR A C 1
ATOM 670 O O . THR A 1 84 ? -10.919 -0.092 15.291 1.00 95.44 84 THR A O 1
ATOM 673 N N . ASP A 1 85 ? -11.629 0.638 17.291 1.00 94.44 85 ASP A N 1
ATOM 674 C CA . ASP A 1 85 ? -11.533 2.062 16.959 1.00 94.44 85 ASP A CA 1
ATOM 675 C C . ASP A 1 85 ? -10.097 2.526 17.195 1.00 94.44 85 ASP A C 1
ATOM 677 O O . ASP A 1 85 ? -9.543 2.304 18.273 1.00 94.44 85 ASP A O 1
ATOM 681 N N . ILE A 1 86 ? -9.474 3.155 16.200 1.00 93.62 86 ILE A N 1
ATOM 682 C CA . ILE A 1 86 ? -8.047 3.479 16.229 1.00 93.62 86 ILE A CA 1
ATOM 683 C C . ILE A 1 86 ? -7.822 4.971 16.007 1.00 93.62 86 ILE A C 1
ATOM 685 O O . ILE A 1 86 ? -8.387 5.593 15.103 1.00 93.62 86 ILE A O 1
ATOM 689 N N . ILE A 1 87 ? -6.913 5.527 16.803 1.00 93.00 87 ILE A N 1
ATOM 690 C CA . ILE A 1 87 ? -6.364 6.868 16.625 1.00 93.00 87 ILE A CA 1
ATOM 691 C C . ILE A 1 87 ? -5.117 6.763 15.738 1.00 93.00 87 ILE A C 1
ATOM 693 O O . ILE A 1 87 ? -4.065 6.286 16.173 1.00 93.00 87 ILE A O 1
ATOM 697 N N . LEU A 1 88 ? -5.237 7.201 14.480 1.00 93.25 88 LEU A N 1
ATOM 698 C CA . LEU A 1 88 ? -4.171 7.096 13.472 1.00 93.25 88 LEU A CA 1
ATOM 699 C C . LEU A 1 88 ? -3.413 8.394 13.205 1.00 93.25 88 LEU A C 1
ATOM 701 O O . LEU A 1 88 ? -2.344 8.354 12.598 1.00 93.25 88 LEU A O 1
ATOM 705 N N . ASN A 1 89 ? -3.945 9.535 13.632 1.00 92.12 89 ASN A N 1
ATOM 706 C CA . ASN A 1 89 ? -3.331 10.834 13.408 1.00 92.12 89 ASN A CA 1
ATOM 707 C C . ASN A 1 89 ? -3.598 11.786 14.573 1.00 92.12 89 ASN A C 1
ATOM 709 O O . ASN A 1 89 ? -4.547 11.596 15.331 1.00 92.12 89 ASN A O 1
ATOM 713 N N . ASP A 1 90 ? -2.770 12.821 14.683 1.00 90.38 90 ASP A N 1
ATOM 714 C CA . ASP A 1 90 ? -2.989 13.918 15.626 1.00 90.38 90 ASP A CA 1
ATOM 715 C C . ASP A 1 90 ? -4.010 14.949 15.100 1.00 90.38 90 ASP A C 1
ATOM 717 O O . ASP A 1 90 ? -4.552 14.831 13.993 1.00 90.38 90 ASP A O 1
ATOM 721 N N . ASP A 1 91 ? -4.269 15.983 15.898 1.00 88.06 91 ASP A N 1
ATOM 722 C CA . ASP A 1 91 ? -5.135 17.124 15.571 1.00 88.06 91 ASP A CA 1
ATOM 723 C C . ASP A 1 91 ? -4.656 17.919 14.340 1.00 88.06 91 ASP A C 1
ATOM 725 O O . ASP A 1 91 ? -5.452 18.552 13.645 1.00 88.06 91 ASP A O 1
ATOM 729 N N . LYS A 1 92 ? -3.363 17.831 14.016 1.00 89.62 92 LYS A N 1
ATOM 730 C CA . LYS A 1 92 ? -2.721 18.438 12.842 1.00 89.62 92 LYS A CA 1
ATOM 731 C C . LYS A 1 92 ? -2.693 17.505 11.632 1.00 89.62 92 LYS A C 1
ATOM 733 O O . LYS A 1 92 ? -1.999 17.801 10.659 1.00 89.62 92 LYS A O 1
ATOM 738 N N . LYS A 1 93 ? -3.458 16.406 11.666 1.00 89.94 93 LYS A N 1
ATOM 739 C CA . LYS A 1 93 ? -3.539 15.390 10.603 1.00 89.94 93 LYS A CA 1
ATOM 740 C C . LYS A 1 93 ? -2.203 14.712 10.305 1.00 89.94 93 LYS A C 1
ATOM 742 O O . LYS A 1 93 ? -2.041 14.176 9.212 1.00 89.94 93 LYS A O 1
ATOM 747 N N . ARG A 1 94 ? -1.254 14.720 11.240 1.00 93.25 94 ARG A N 1
ATOM 748 C CA . ARG A 1 94 ? 0.015 14.008 11.078 1.00 93.25 94 ARG A CA 1
ATOM 749 C C . ARG A 1 94 ? -0.201 12.543 11.374 1.00 93.25 94 ARG A C 1
ATOM 751 O O . ARG A 1 94 ? -0.752 12.210 12.424 1.00 93.25 94 ARG A O 1
ATOM 758 N N . LEU A 1 95 ? 0.227 11.679 10.462 1.00 95.00 95 LEU A N 1
ATOM 759 C CA . LEU A 1 95 ? 0.136 10.239 10.674 1.00 95.00 95 LEU A CA 1
ATOM 760 C C . LEU A 1 95 ? 0.955 9.827 11.909 1.00 95.00 95 LEU A C 1
ATOM 762 O O . LEU A 1 95 ? 2.062 10.321 12.131 1.00 95.00 95 LEU A O 1
ATOM 766 N N . ASN A 1 96 ? 0.423 8.894 12.696 1.00 95.56 96 ASN A N 1
ATOM 767 C CA . ASN A 1 96 ? 1.143 8.247 13.787 1.00 95.56 96 ASN A CA 1
ATOM 768 C C . ASN A 1 96 ? 2.518 7.733 13.310 1.00 95.56 96 ASN A C 1
ATOM 770 O O . ASN A 1 96 ? 2.625 7.136 12.239 1.00 95.56 96 ASN A O 1
ATOM 774 N N . THR A 1 97 ? 3.564 7.945 14.114 1.00 96.00 97 THR A N 1
ATOM 775 C CA . THR A 1 97 ? 4.959 7.633 13.750 1.00 96.00 97 THR A CA 1
ATOM 776 C C . THR A 1 97 ? 5.210 6.157 13.474 1.00 96.00 97 THR A C 1
ATOM 778 O O . THR A 1 97 ? 5.993 5.814 12.587 1.00 96.00 97 THR A O 1
ATOM 781 N N . ASP A 1 98 ? 4.544 5.278 14.212 1.00 97.06 98 ASP A N 1
ATOM 782 C CA . ASP A 1 98 ? 4.763 3.841 14.117 1.00 97.06 98 ASP A CA 1
ATOM 783 C C . ASP A 1 98 ? 4.059 3.308 12.862 1.00 97.06 98 ASP A C 1
ATOM 785 O O . ASP A 1 98 ? 4.640 2.543 12.092 1.00 97.06 98 ASP A O 1
ATOM 789 N N . LEU A 1 99 ? 2.852 3.813 12.572 1.00 97.25 99 LEU A N 1
ATOM 790 C CA . LEU A 1 99 ? 2.174 3.544 11.303 1.00 97.25 99 LEU A CA 1
ATOM 791 C C . LEU A 1 99 ? 2.940 4.133 10.111 1.00 97.25 99 LEU A C 1
ATOM 793 O O . LEU A 1 99 ? 3.071 3.471 9.084 1.00 97.25 99 LEU A O 1
ATOM 797 N N . ARG A 1 100 ? 3.493 5.345 10.244 1.00 97.31 100 ARG A N 1
ATOM 798 C CA . ARG A 1 100 ? 4.351 5.946 9.216 1.00 97.31 100 ARG A CA 1
ATOM 799 C C . ARG A 1 100 ? 5.562 5.068 8.921 1.00 97.31 100 ARG A C 1
ATOM 801 O O . ARG A 1 100 ? 5.845 4.817 7.758 1.00 97.31 100 ARG A O 1
ATOM 808 N N . SER A 1 101 ? 6.200 4.526 9.955 1.00 97.75 101 SER A N 1
ATOM 809 C CA . SER A 1 101 ? 7.341 3.619 9.797 1.00 97.75 101 SER A CA 1
ATOM 810 C C . SER A 1 101 ? 6.964 2.332 9.051 1.00 97.75 101 SER A C 1
ATOM 812 O O . SER A 1 101 ? 7.753 1.831 8.253 1.00 97.75 101 SER A O 1
ATOM 814 N N . LEU A 1 102 ? 5.745 1.810 9.247 1.00 98.38 102 LEU A N 1
ATOM 815 C CA . LEU A 1 102 ? 5.230 0.682 8.459 1.00 98.38 102 LEU A CA 1
ATOM 816 C C . LEU A 1 102 ? 4.993 1.058 6.990 1.00 98.38 102 LEU A C 1
ATOM 818 O O . LEU A 1 102 ? 5.367 0.292 6.103 1.00 98.38 102 LEU A O 1
ATOM 822 N N . VAL A 1 103 ? 4.399 2.226 6.728 1.00 98.19 103 VAL A N 1
ATOM 823 C CA . VAL A 1 103 ? 4.163 2.725 5.361 1.00 98.19 103 VAL A CA 1
ATOM 824 C C . VAL A 1 103 ? 5.485 2.945 4.626 1.00 98.19 103 VAL A C 1
ATOM 826 O O . VAL A 1 103 ? 5.640 2.504 3.490 1.00 98.19 103 VAL A O 1
ATOM 829 N N . ASP A 1 104 ? 6.470 3.555 5.280 1.00 97.62 104 ASP A N 1
ATOM 830 C CA . ASP A 1 104 ? 7.790 3.789 4.691 1.00 97.62 104 ASP A CA 1
ATOM 831 C C . ASP A 1 104 ? 8.516 2.459 4.392 1.00 97.62 104 ASP A C 1
ATOM 833 O O . ASP A 1 104 ? 9.193 2.336 3.371 1.00 97.62 104 ASP A O 1
ATOM 837 N N . ALA A 1 105 ? 8.343 1.435 5.237 1.00 98.19 105 ALA A N 1
ATOM 838 C CA . ALA A 1 105 ? 9.006 0.139 5.078 1.00 98.19 105 ALA A CA 1
ATOM 839 C C . ALA A 1 105 ? 8.336 -0.800 4.055 1.00 98.19 105 ALA A C 1
ATOM 841 O O . ALA A 1 105 ? 9.031 -1.587 3.406 1.00 98.19 105 ALA A O 1
ATOM 842 N N . PHE A 1 106 ? 7.006 -0.755 3.928 1.00 98.62 106 PHE A N 1
ATOM 843 C CA . PHE A 1 106 ? 6.231 -1.737 3.156 1.00 98.62 106 PHE A CA 1
ATOM 844 C C . PHE A 1 106 ? 5.340 -1.120 2.068 1.00 98.62 106 PHE A C 1
ATOM 846 O O . PHE A 1 106 ? 4.742 -1.857 1.288 1.00 98.62 106 PHE A O 1
ATOM 853 N N . GLY A 1 107 ? 5.234 0.203 1.970 1.00 98.38 107 GLY A N 1
ATOM 854 C CA . GLY A 1 107 ? 4.319 0.877 1.051 1.00 98.38 107 GLY A CA 1
ATOM 855 C C . GLY A 1 107 ? 2.881 0.851 1.588 1.00 98.38 107 GLY A C 1
ATOM 856 O O . GLY A 1 107 ? 2.623 1.452 2.629 1.00 98.38 107 GLY A O 1
ATOM 857 N N . PRO A 1 108 ? 1.914 0.207 0.908 1.00 98.56 108 PRO A N 1
ATOM 858 C CA . PRO A 1 108 ? 0.536 0.170 1.385 1.00 98.56 108 PRO A CA 1
ATOM 859 C C . PRO A 1 108 ? 0.387 -0.646 2.674 1.00 98.56 108 PRO A C 1
ATOM 861 O O . PRO A 1 108 ? 0.822 -1.797 2.754 1.00 98.56 108 PRO A O 1
ATOM 864 N N . VAL A 1 109 ? -0.295 -0.068 3.663 1.00 98.81 109 VAL A N 1
ATOM 865 C CA . VAL A 1 109 ? -0.667 -0.738 4.918 1.00 98.81 109 VAL A CA 1
ATOM 866 C C . VAL A 1 109 ? -2.185 -0.808 5.015 1.00 98.81 109 VAL A C 1
ATOM 868 O O . VAL A 1 109 ? -2.860 0.214 4.924 1.00 98.81 109 VAL A O 1
ATOM 871 N N . VAL A 1 110 ? -2.723 -2.010 5.210 1.00 98.75 110 VAL A N 1
ATOM 872 C CA . VAL A 1 110 ? -4.153 -2.261 5.418 1.00 98.75 110 VAL A CA 1
ATOM 873 C C . VAL A 1 110 ? -4.395 -2.699 6.856 1.00 98.75 110 VAL A C 1
ATOM 875 O O . VAL A 1 110 ? -3.740 -3.618 7.345 1.00 98.75 110 VAL A O 1
ATOM 878 N N . LEU A 1 111 ? -5.368 -2.073 7.510 1.00 98.50 111 LEU A N 1
ATOM 879 C CA . LEU A 1 111 ? -5.874 -2.440 8.827 1.00 98.50 111 LEU A CA 1
ATOM 880 C C . LEU A 1 111 ? -7.290 -3.007 8.660 1.00 98.50 111 LEU A C 1
ATOM 882 O O . LEU A 1 111 ? -8.163 -2.320 8.135 1.00 98.50 111 LEU A O 1
ATOM 886 N N . ARG A 1 112 ? -7.521 -4.250 9.085 1.00 98.38 112 ARG A N 1
ATOM 887 C CA . ARG A 1 112 ? -8.830 -4.926 9.051 1.00 98.38 112 ARG A CA 1
ATOM 888 C C . ARG A 1 112 ? -9.405 -5.066 10.448 1.00 98.38 112 ARG A C 1
ATOM 890 O O . ARG A 1 112 ? -8.648 -5.214 11.407 1.00 98.38 112 ARG A O 1
ATOM 897 N N . ASN A 1 113 ? -10.735 -5.062 10.534 1.00 97.62 113 ASN A N 1
ATOM 898 C CA . ASN A 1 113 ? -11.468 -4.894 11.789 1.00 97.62 113 ASN A CA 1
ATOM 899 C C . ASN A 1 113 ? -11.027 -3.612 12.512 1.00 97.62 113 ASN A C 1
ATOM 901 O O . ASN A 1 113 ? -10.848 -3.591 13.725 1.00 97.62 113 ASN A O 1
ATOM 905 N N . ALA A 1 114 ? -10.831 -2.541 11.746 1.00 96.19 114 ALA A N 1
ATOM 906 C CA . ALA A 1 114 ? -10.349 -1.260 12.235 1.00 96.19 114 ALA A CA 1
ATOM 907 C C . ALA A 1 114 ? -11.253 -0.132 11.737 1.00 96.19 114 ALA A C 1
ATOM 909 O O . ALA A 1 114 ? -11.610 -0.097 10.561 1.00 96.19 114 ALA A O 1
ATOM 910 N N . CYS A 1 115 ? -11.596 0.795 12.625 1.00 93.31 115 CYS A N 1
ATOM 911 C CA . CYS A 1 115 ? -12.348 2.006 12.306 1.00 93.31 115 CYS A CA 1
ATOM 912 C C . CYS A 1 115 ? -11.561 3.231 12.752 1.00 93.31 115 CYS A C 1
ATOM 914 O O . CYS A 1 115 ? -10.747 3.161 13.673 1.00 93.31 115 CYS A O 1
ATOM 916 N N . LEU A 1 116 ? -11.796 4.362 12.096 1.00 90.19 116 LEU A N 1
ATOM 917 C CA . LEU A 1 116 ? -11.289 5.632 12.598 1.00 90.19 116 LEU A CA 1
ATOM 918 C C . LEU A 1 116 ? -12.090 6.030 13.829 1.00 90.19 116 LEU A C 1
ATOM 920 O O . LEU A 1 116 ? -13.313 5.909 13.830 1.00 90.19 116 LEU A O 1
ATOM 924 N N . ASP A 1 117 ? -11.404 6.555 14.838 1.00 85.00 117 ASP A N 1
ATOM 925 C CA . ASP A 1 117 ? -12.079 7.194 15.960 1.00 85.00 117 ASP A CA 1
ATOM 926 C C . ASP A 1 117 ? -13.002 8.321 15.452 1.00 85.00 117 ASP A C 1
ATOM 928 O O . ASP A 1 117 ? -12.566 9.293 14.821 1.00 85.00 117 ASP A O 1
ATOM 932 N N . THR A 1 118 ? -14.299 8.167 15.723 1.00 63.06 118 THR A N 1
ATOM 933 C CA . THR A 1 118 ? -15.378 9.064 15.293 1.00 63.06 118 THR A CA 1
ATOM 934 C C . THR A 1 118 ? -15.309 10.453 15.928 1.00 63.06 118 THR A C 1
ATOM 936 O O . THR A 1 118 ? -16.034 11.348 15.505 1.00 63.06 118 THR A O 1
ATOM 939 N N . THR A 1 119 ? -14.453 10.661 16.934 1.00 53.53 119 THR A N 1
ATOM 940 C CA . THR A 1 119 ? -14.247 11.979 17.561 1.00 53.53 119 THR A CA 1
ATOM 941 C C . THR A 1 119 ? -13.513 12.974 16.657 1.00 53.53 119 THR A C 1
ATOM 943 O O . THR A 1 119 ? -13.581 14.181 16.892 1.00 53.53 119 THR A O 1
ATOM 946 N N . ALA A 1 120 ? -12.848 12.510 15.594 1.00 53.91 120 ALA A N 1
ATOM 947 C CA . ALA A 1 120 ? -12.227 13.390 14.613 1.00 53.91 120 ALA A CA 1
ATOM 948 C C . ALA A 1 120 ? -13.266 13.868 13.579 1.00 53.91 120 ALA A C 1
ATOM 950 O O . ALA A 1 120 ? -13.555 13.151 12.619 1.00 53.91 120 ALA A O 1
ATOM 951 N N . GLU A 1 121 ? -13.777 15.096 13.745 1.00 46.97 121 GLU A N 1
ATOM 952 C CA . GLU A 1 121 ? -14.648 15.833 12.805 1.00 46.97 121 GLU A CA 1
ATOM 953 C C . GLU A 1 121 ? -13.965 16.104 11.446 1.00 46.97 121 GLU A C 1
ATOM 955 O O . GLU A 1 121 ? -13.692 17.240 11.061 1.00 46.97 121 GLU A O 1
ATOM 960 N N . ASN A 1 122 ? -13.638 15.065 10.684 1.00 56.72 122 ASN A N 1
ATOM 961 C CA . ASN A 1 122 ? -13.088 15.223 9.347 1.00 56.72 122 ASN A CA 1
ATOM 962 C C . ASN A 1 122 ? -14.104 14.771 8.308 1.00 56.72 122 ASN A C 1
ATOM 964 O O . ASN A 1 122 ? -14.468 13.600 8.241 1.00 56.72 122 ASN A O 1
ATOM 968 N N . LEU A 1 123 ? -14.515 15.725 7.468 1.00 55.59 123 LEU A N 1
ATOM 969 C CA . LEU A 1 123 ? -15.281 15.468 6.255 1.00 55.59 123 LEU A CA 1
ATOM 970 C C . LEU A 1 123 ? -14.487 14.511 5.364 1.00 55.59 123 LEU A C 1
ATOM 972 O O . LEU A 1 123 ? -13.483 14.890 4.755 1.00 55.59 123 LEU A O 1
ATOM 976 N N . GLU A 1 124 ? -14.936 13.264 5.306 1.00 69.00 124 GLU A N 1
ATOM 977 C CA . GLU A 1 124 ? -14.434 12.299 4.342 1.00 69.00 124 GLU A CA 1
ATOM 978 C C . GLU A 1 124 ? -14.863 12.710 2.939 1.00 69.00 124 GLU A C 1
ATOM 980 O O . GLU A 1 124 ? -16.040 12.968 2.672 1.00 69.00 124 GLU A O 1
ATOM 985 N N . GLN A 1 125 ? -13.905 12.744 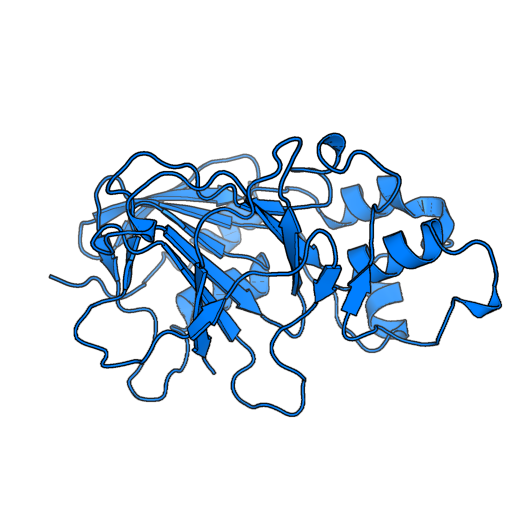2.016 1.00 84.25 125 GLN A N 1
ATOM 986 C CA . GLN A 1 125 ? -14.251 12.736 0.604 1.00 84.25 125 GLN A CA 1
ATOM 987 C C . GLN A 1 125 ? -14.715 11.328 0.242 1.00 84.25 125 GLN A C 1
ATOM 989 O O . GLN A 1 125 ? -14.189 10.344 0.751 1.00 84.25 125 GLN A O 1
ATOM 994 N N . ARG A 1 126 ? -15.700 11.220 -0.648 1.00 85.75 126 ARG A N 1
ATOM 995 C CA . ARG A 1 126 ? -16.142 9.933 -1.190 1.00 85.75 126 ARG A CA 1
ATOM 996 C C . ARG A 1 126 ? -15.701 9.822 -2.637 1.00 85.75 126 ARG A C 1
ATOM 998 O O . ARG A 1 126 ? -16.232 10.536 -3.486 1.00 85.75 126 ARG A O 1
ATOM 1005 N N . ASN A 1 127 ? -14.792 8.895 -2.914 1.00 84.31 127 ASN A N 1
ATOM 1006 C CA . ASN A 1 127 ? -14.172 8.747 -4.225 1.00 84.31 127 ASN A CA 1
ATOM 1007 C C . ASN A 1 127 ? -14.568 7.437 -4.916 1.00 84.31 127 ASN A C 1
ATOM 1009 O O . ASN A 1 127 ? -14.744 6.389 -4.293 1.00 84.31 127 ASN A O 1
ATOM 1013 N N . ILE A 1 128 ? -14.686 7.505 -6.244 1.00 84.25 128 ILE A N 1
ATOM 1014 C CA . ILE A 1 128 ? -14.622 6.335 -7.123 1.00 84.25 128 ILE A CA 1
ATOM 1015 C C . ILE A 1 128 ? -13.335 6.477 -7.914 1.00 84.25 128 ILE A C 1
ATOM 1017 O O . ILE A 1 128 ? -13.243 7.354 -8.773 1.00 84.25 128 ILE A O 1
ATOM 1021 N N . PHE A 1 129 ? -12.355 5.622 -7.641 1.00 85.75 129 PHE A N 1
ATOM 1022 C CA . PHE A 1 129 ? -11.124 5.653 -8.417 1.00 85.75 129 PHE A CA 1
ATOM 1023 C C . PHE A 1 129 ? -11.375 5.126 -9.838 1.00 85.75 129 PHE A C 1
ATOM 1025 O O . PHE A 1 129 ? -12.204 4.232 -10.040 1.00 85.75 129 PHE A O 1
ATOM 1032 N N . PRO A 1 130 ? -10.685 5.675 -10.845 1.00 87.06 130 PRO A N 1
ATOM 1033 C CA . PRO A 1 130 ? -10.767 5.186 -12.213 1.00 87.06 130 PRO A CA 1
ATOM 1034 C C . PRO A 1 130 ? -10.253 3.742 -12.335 1.00 87.06 130 PRO A C 1
ATOM 1036 O O . PRO A 1 130 ? -9.362 3.302 -11.601 1.00 87.06 130 PRO A O 1
ATOM 1039 N N . HIS A 1 131 ? -10.839 2.997 -13.276 1.00 90.94 131 HIS A N 1
ATOM 1040 C CA . HIS A 1 131 ? -10.476 1.607 -13.540 1.00 90.94 131 HIS A CA 1
ATOM 1041 C C . HIS A 1 131 ? -9.080 1.522 -14.158 1.00 90.94 131 HIS A C 1
ATOM 1043 O O . HIS A 1 131 ? -8.867 2.128 -15.203 1.00 90.94 131 HIS A O 1
ATOM 1049 N N . LEU A 1 132 ? -8.163 0.781 -13.526 1.00 91.44 132 LEU A N 1
ATOM 1050 C CA . LEU A 1 132 ? -6.799 0.507 -14.014 1.00 91.44 132 LEU A CA 1
ATOM 1051 C C . LEU A 1 132 ? -5.954 1.742 -14.384 1.00 91.44 132 LEU A C 1
ATOM 1053 O O . LEU A 1 132 ? -4.887 1.631 -14.987 1.00 91.44 132 LEU A O 1
ATOM 1057 N N . ARG A 1 133 ? -6.390 2.924 -13.950 1.00 93.62 133 ARG A N 1
ATOM 1058 C CA . ARG A 1 133 ? -5.640 4.167 -14.067 1.00 93.62 133 ARG A CA 1
ATOM 1059 C C . ARG A 1 133 ? -4.913 4.418 -12.757 1.00 93.62 133 ARG A C 1
ATOM 1061 O O . ARG A 1 133 ? -5.488 4.941 -11.802 1.00 93.62 133 ARG A O 1
ATOM 1068 N N . PHE A 1 134 ? -3.657 3.999 -12.710 1.00 95.56 134 PHE A N 1
ATOM 1069 C CA . PHE A 1 134 ? -2.786 4.133 -11.550 1.00 95.56 134 PHE A CA 1
ATOM 1070 C C . PHE A 1 134 ? -2.345 5.579 -11.399 1.00 95.56 134 PHE A C 1
ATOM 1072 O O . PHE A 1 134 ? -1.760 6.140 -12.319 1.00 95.56 134 PHE A O 1
ATOM 1079 N N . HIS A 1 135 ? -2.628 6.182 -10.252 1.00 94.94 135 HIS A N 1
ATOM 1080 C CA . HIS A 1 135 ? -2.314 7.576 -9.955 1.00 94.94 135 HIS A CA 1
ATOM 1081 C C . HIS A 1 135 ? -1.998 7.758 -8.468 1.00 94.94 135 HIS A C 1
ATOM 1083 O O . HIS A 1 135 ? -2.242 6.870 -7.647 1.00 94.94 135 HIS A O 1
ATOM 1089 N N . PHE A 1 136 ? -1.435 8.913 -8.135 1.00 92.19 136 PHE A N 1
ATOM 1090 C CA . PHE A 1 136 ? -1.458 9.442 -6.779 1.00 92.19 136 PHE A CA 1
ATOM 1091 C C . PHE A 1 136 ? -2.509 10.551 -6.689 1.00 92.19 136 PHE A C 1
ATOM 1093 O O . PHE A 1 136 ? -2.734 11.280 -7.657 1.00 92.19 136 PHE A O 1
ATOM 1100 N N . ASP A 1 137 ? -3.132 10.707 -5.526 1.00 88.56 137 ASP A N 1
ATOM 1101 C CA . ASP A 1 137 ? -4.097 11.787 -5.286 1.00 88.56 137 ASP A CA 1
ATOM 1102 C C . ASP A 1 137 ? -3.395 13.113 -4.986 1.00 88.56 137 ASP A C 1
ATOM 1104 O O . ASP A 1 137 ? -3.957 14.193 -5.188 1.00 88.56 137 ASP A O 1
ATOM 1108 N N . ARG A 1 138 ? -2.171 13.030 -4.444 1.00 90.19 138 ARG A N 1
ATOM 1109 C CA . ARG A 1 138 ? -1.443 14.168 -3.881 1.00 90.19 138 ARG A CA 1
ATOM 1110 C C . ARG A 1 138 ? -0.063 14.308 -4.500 1.00 90.19 138 ARG A C 1
ATOM 1112 O O . ARG A 1 138 ? 0.732 13.374 -4.485 1.00 90.19 138 ARG A O 1
ATOM 1119 N N . SER A 1 139 ? 0.231 15.482 -5.052 1.00 87.25 139 SER A N 1
ATOM 1120 C CA . SER A 1 139 ? 1.531 15.755 -5.670 1.00 87.25 139 SER A CA 1
ATOM 1121 C C . SER A 1 139 ? 2.571 16.182 -4.633 1.00 87.25 139 SER A C 1
ATOM 1123 O O . SER A 1 139 ? 2.255 16.506 -3.489 1.00 87.25 139 SER A O 1
ATOM 1125 N N . SER A 1 140 ? 3.836 16.262 -5.053 1.00 83.88 140 SER A N 1
ATOM 1126 C CA . SER A 1 140 ? 4.924 16.761 -4.202 1.00 83.88 140 SER A CA 1
ATOM 1127 C C . SER A 1 140 ? 4.762 18.226 -3.778 1.00 83.88 140 SER A C 1
ATOM 1129 O O . SER A 1 140 ? 5.472 18.671 -2.885 1.00 83.88 140 SER A O 1
ATOM 1131 N N . LEU A 1 141 ? 3.848 18.973 -4.408 1.00 86.44 141 LEU A N 1
ATOM 1132 C CA . LEU A 1 141 ? 3.555 20.373 -4.082 1.00 86.44 141 LEU A CA 1
ATOM 1133 C C . LEU A 1 141 ? 2.592 20.521 -2.896 1.00 86.44 141 LEU A C 1
ATOM 1135 O O . LEU A 1 141 ? 2.358 21.632 -2.430 1.00 86.44 141 LEU A O 1
ATOM 1139 N N . GLN A 1 142 ? 1.990 19.423 -2.440 1.00 89.75 142 GLN A N 1
ATOM 1140 C CA . GLN A 1 142 ? 1.040 19.412 -1.336 1.00 89.75 142 GLN A CA 1
ATOM 1141 C C . GLN A 1 142 ? 1.711 18.851 -0.083 1.00 89.75 142 GLN A C 1
ATOM 1143 O O . GLN A 1 142 ? 2.428 17.857 -0.165 1.00 89.75 142 GLN A O 1
ATOM 1148 N N . GLU A 1 143 ? 1.454 19.467 1.074 1.00 87.81 143 GLU A N 1
ATOM 1149 C CA . GLU A 1 143 ? 1.991 18.999 2.362 1.00 87.81 143 GLU A CA 1
ATOM 1150 C C . GLU A 1 143 ? 1.374 17.663 2.792 1.00 87.81 143 GLU A C 1
ATOM 1152 O O . GLU A 1 143 ? 2.065 16.803 3.328 1.00 87.81 143 GLU A O 1
ATOM 1157 N N . SER A 1 144 ? 0.082 17.455 2.517 1.00 90.44 144 SER A N 1
ATOM 1158 C CA . SER A 1 144 ? -0.603 16.200 2.822 1.00 90.44 144 SER A CA 1
ATOM 1159 C C . SER A 1 144 ? -0.370 15.154 1.734 1.00 90.44 144 SER A C 1
ATOM 1161 O O . SER A 1 144 ? -1.108 15.100 0.747 1.00 90.44 144 SER A O 1
ATOM 1163 N N . GLN A 1 145 ? 0.689 14.362 1.900 1.00 94.88 145 GLN A N 1
ATOM 1164 C CA . GLN A 1 145 ? 1.152 13.351 0.939 1.00 94.88 145 GLN A CA 1
ATOM 1165 C C . GLN A 1 145 ? 0.720 11.930 1.299 1.00 94.88 145 GLN A C 1
ATOM 1167 O O . GLN A 1 145 ? 0.926 11.007 0.513 1.00 94.88 145 GLN A O 1
ATOM 1172 N N . ILE A 1 146 ? 0.088 11.733 2.450 1.00 96.44 146 ILE A N 1
ATOM 1173 C CA . ILE A 1 146 ? -0.438 10.436 2.857 1.00 96.44 146 ILE A CA 1
ATOM 1174 C C . ILE A 1 146 ? -1.920 10.368 2.485 1.00 96.44 146 ILE A C 1
ATOM 1176 O O . ILE A 1 146 ? -2.700 11.228 2.894 1.00 96.44 146 ILE A O 1
ATOM 1180 N N . SER A 1 147 ? -2.318 9.348 1.724 1.00 95.88 147 SER A N 1
ATOM 1181 C CA . SER A 1 147 ? -3.736 9.040 1.502 1.00 95.88 147 SER A CA 1
ATOM 1182 C C . SER A 1 147 ? -4.175 7.956 2.479 1.00 95.88 147 SER A C 1
ATOM 1184 O O . SER A 1 147 ? -3.497 6.941 2.635 1.00 95.88 147 SER A O 1
ATOM 1186 N N . LEU A 1 148 ? -5.323 8.176 3.114 1.00 95.81 148 LEU A N 1
ATOM 1187 C CA . LEU A 1 148 ? -6.025 7.207 3.938 1.00 95.81 148 LEU A CA 1
ATOM 1188 C C . LEU A 1 148 ? -7.378 6.917 3.298 1.00 95.81 148 LEU A C 1
ATOM 1190 O O . LEU A 1 148 ? -8.200 7.817 3.132 1.00 95.81 148 LEU A O 1
ATOM 1194 N N . PHE A 1 149 ? -7.603 5.653 2.971 1.00 95.62 149 PHE A N 1
ATOM 1195 C CA . PHE A 1 149 ? -8.844 5.132 2.428 1.00 95.62 149 PHE A CA 1
ATOM 1196 C C . PHE A 1 149 ? -9.596 4.329 3.484 1.00 95.62 149 PHE A C 1
ATOM 1198 O O . PHE A 1 149 ? -8.976 3.553 4.209 1.00 95.62 149 PHE A O 1
ATOM 1205 N N . SER A 1 150 ? -10.913 4.491 3.566 1.00 94.56 150 SER A N 1
ATOM 1206 C CA . SER A 1 150 ? -11.747 3.846 4.578 1.00 94.56 150 SER A CA 1
ATOM 1207 C C . SER A 1 150 ? -12.958 3.126 3.986 1.00 94.56 150 SER A C 1
ATOM 1209 O O . SER A 1 150 ? -13.588 3.567 3.016 1.00 94.56 150 SER A O 1
ATOM 1211 N N . ARG A 1 151 ? -13.271 2.002 4.632 1.00 94.12 151 ARG A N 1
ATOM 1212 C CA . ARG A 1 151 ? -14.567 1.336 4.661 1.00 94.12 151 ARG A CA 1
ATOM 1213 C C . ARG A 1 151 ? -15.104 1.449 6.083 1.00 94.12 151 ARG A C 1
ATOM 1215 O O . ARG A 1 151 ? -14.612 0.761 6.976 1.00 94.12 151 ARG A O 1
ATOM 1222 N N . ASP A 1 152 ? -16.087 2.312 6.288 1.00 92.06 152 ASP A N 1
ATOM 1223 C CA . ASP A 1 152 ? -16.771 2.471 7.568 1.00 92.06 152 ASP A CA 1
ATOM 1224 C C . ASP A 1 152 ? -17.878 1.406 7.709 1.00 92.06 152 ASP A C 1
ATOM 1226 O O . ASP A 1 152 ? -18.811 1.374 6.899 1.00 92.06 152 ASP A O 1
ATOM 1230 N N . PRO A 1 153 ? -17.813 0.521 8.719 1.00 92.38 153 PRO A N 1
ATOM 1231 C CA . PRO A 1 153 ? -18.830 -0.505 8.926 1.00 92.38 153 PRO A CA 1
ATOM 1232 C C . PRO A 1 153 ? -20.169 0.054 9.421 1.00 92.38 153 PRO A C 1
ATOM 1234 O O . PRO A 1 153 ? -21.175 -0.654 9.362 1.00 92.38 153 PR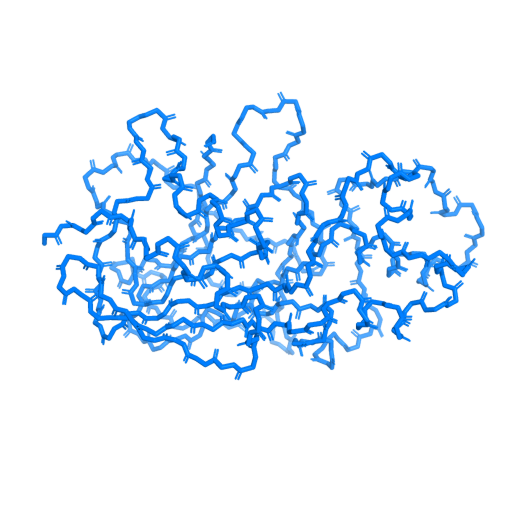O A O 1
ATOM 1237 N N . ASN A 1 154 ? -20.200 1.301 9.896 1.00 90.44 154 ASN A N 1
ATOM 1238 C CA . ASN A 1 154 ? -21.416 1.982 10.332 1.00 90.44 154 ASN A CA 1
ATOM 1239 C C . ASN A 1 154 ? -22.068 2.796 9.206 1.00 90.44 154 ASN A C 1
ATOM 1241 O O . ASN A 1 154 ? -23.218 3.223 9.341 1.00 90.44 154 ASN A O 1
ATOM 1245 N N . ASP A 1 155 ? -21.371 3.001 8.086 1.00 90.31 155 ASP A N 1
ATOM 1246 C CA . ASP A 1 155 ? -21.936 3.699 6.940 1.00 90.31 155 ASP A CA 1
ATOM 1247 C C . ASP A 1 155 ? -22.945 2.807 6.185 1.00 90.31 155 ASP A C 1
ATOM 1249 O O . ASP A 1 155 ? -22.616 1.672 5.820 1.00 90.31 155 ASP A O 1
ATOM 1253 N N . PRO A 1 156 ? -24.160 3.300 5.868 1.00 89.94 156 PRO A N 1
ATOM 1254 C CA . PRO A 1 156 ? -25.182 2.504 5.184 1.00 89.94 156 PRO A CA 1
ATOM 1255 C C . PRO A 1 156 ? -24.766 1.949 3.812 1.00 89.94 156 PRO A C 1
ATOM 1257 O O . PRO A 1 156 ? -25.333 0.949 3.368 1.00 89.94 156 PRO A O 1
ATOM 1260 N N . GLU A 1 157 ? -23.815 2.596 3.129 1.00 88.75 157 GLU A N 1
ATOM 1261 C CA . GLU A 1 157 ? -23.284 2.181 1.828 1.00 88.75 157 GLU A CA 1
ATOM 1262 C C . GLU A 1 157 ? -22.080 1.238 2.005 1.00 88.75 157 GLU A C 1
ATOM 1264 O O . GLU A 1 157 ? -22.045 0.162 1.404 1.00 88.75 157 GLU A O 1
ATOM 1269 N N . GLN A 1 158 ? -21.110 1.625 2.843 1.00 91.00 158 GLN A N 1
ATOM 1270 C CA . GLN A 1 158 ? -19.816 0.939 2.978 1.00 91.00 158 GLN A CA 1
ATOM 1271 C C . GLN A 1 158 ? -19.845 -0.292 3.893 1.00 91.00 158 GLN A C 1
ATOM 1273 O O . GLN A 1 158 ? -18.945 -1.135 3.810 1.00 91.00 158 GLN A O 1
ATOM 1278 N N . ARG A 1 159 ? -20.890 -0.465 4.714 1.00 92.62 159 ARG A N 1
ATOM 1279 C CA . ARG A 1 159 ? -21.019 -1.648 5.579 1.00 92.62 159 ARG A CA 1
ATOM 1280 C C . ARG A 1 159 ? -20.998 -2.963 4.805 1.00 92.62 159 ARG A C 1
ATOM 1282 O O . ARG A 1 159 ? -20.504 -3.961 5.319 1.00 92.62 159 ARG A O 1
ATOM 1289 N N . PHE A 1 160 ? -21.467 -2.972 3.557 1.00 93.06 160 PHE A N 1
ATOM 1290 C CA . PHE A 1 160 ? -21.533 -4.171 2.720 1.00 93.06 160 PHE A CA 1
ATOM 1291 C C . PHE A 1 160 ? -20.212 -4.466 1.986 1.00 93.06 160 PHE A C 1
ATOM 1293 O O . PHE A 1 160 ? -19.510 -3.529 1.601 1.00 93.06 160 PHE A O 1
ATOM 1300 N N . PRO A 1 161 ? -19.900 -5.745 1.690 1.00 93.50 161 PRO A N 1
ATOM 1301 C CA . PRO A 1 161 ? -18.739 -6.106 0.877 1.00 93.50 161 PRO A CA 1
ATOM 1302 C C . PRO A 1 161 ? -18.721 -5.370 -0.471 1.00 93.50 161 PRO A C 1
ATOM 1304 O O . PRO A 1 161 ? -19.709 -5.368 -1.218 1.00 93.50 161 PRO A O 1
ATOM 1307 N N . ARG A 1 162 ? -17.586 -4.756 -0.815 1.00 91.44 162 ARG A N 1
ATOM 1308 C CA . ARG A 1 162 ? -17.392 -4.100 -2.113 1.00 91.44 162 ARG A CA 1
ATOM 1309 C C . ARG A 1 162 ? -17.146 -5.150 -3.197 1.00 91.44 162 ARG A C 1
ATOM 1311 O O . ARG A 1 162 ? -16.546 -6.194 -2.968 1.00 91.44 162 ARG A O 1
ATOM 1318 N N . LYS A 1 163 ? -17.596 -4.855 -4.420 1.00 89.44 163 LYS A N 1
ATOM 1319 C CA . LYS A 1 163 ? -17.384 -5.717 -5.605 1.00 89.44 163 LYS A CA 1
ATOM 1320 C C . LYS A 1 163 ? -16.091 -5.421 -6.363 1.00 89.44 163 LYS A C 1
ATOM 1322 O O . LYS A 1 163 ? -15.695 -6.197 -7.224 1.00 89.44 163 LYS A O 1
ATOM 1327 N N . SER A 1 164 ? -15.485 -4.281 -6.081 1.00 91.56 164 SER A N 1
ATOM 1328 C CA . SER A 1 164 ? -14.287 -3.782 -6.741 1.00 91.56 164 SER A CA 1
ATOM 1329 C C . SER A 1 164 ? -13.195 -3.571 -5.711 1.00 91.56 164 SER A C 1
ATOM 1331 O O . SER A 1 164 ? -13.473 -3.144 -4.588 1.00 91.56 164 SER A O 1
ATOM 1333 N N . SER A 1 165 ? -11.959 -3.785 -6.129 1.00 94.06 165 SER A N 1
ATOM 1334 C CA . SER A 1 165 ? -10.790 -3.626 -5.282 1.00 94.06 165 SER A CA 1
ATOM 1335 C C . SER A 1 165 ? -10.082 -2.296 -5.527 1.00 94.06 165 SER A C 1
ATOM 1337 O O . SER A 1 165 ? -10.357 -1.598 -6.511 1.00 94.06 165 SER A O 1
ATOM 1339 N N . THR A 1 166 ? -9.189 -1.933 -4.610 1.00 96.12 166 THR A N 1
ATOM 1340 C CA . THR A 1 166 ? -8.134 -0.951 -4.866 1.00 96.12 166 THR A CA 1
ATOM 1341 C C . THR A 1 166 ? -6.833 -1.708 -5.084 1.00 96.12 166 THR A C 1
ATOM 1343 O O . THR A 1 166 ? -6.444 -2.532 -4.260 1.00 96.12 166 THR A O 1
ATOM 1346 N N . LEU A 1 167 ? -6.167 -1.430 -6.198 1.00 97.50 167 LEU A N 1
ATOM 1347 C CA . LEU A 1 167 ? -4.859 -1.973 -6.526 1.00 97.50 167 LEU A CA 1
ATOM 1348 C C . LEU A 1 167 ? -3.779 -0.976 -6.138 1.00 97.50 167 LEU A C 1
ATOM 1350 O O . LEU A 1 167 ? -3.963 0.218 -6.369 1.00 97.50 167 LEU A O 1
ATOM 1354 N N . 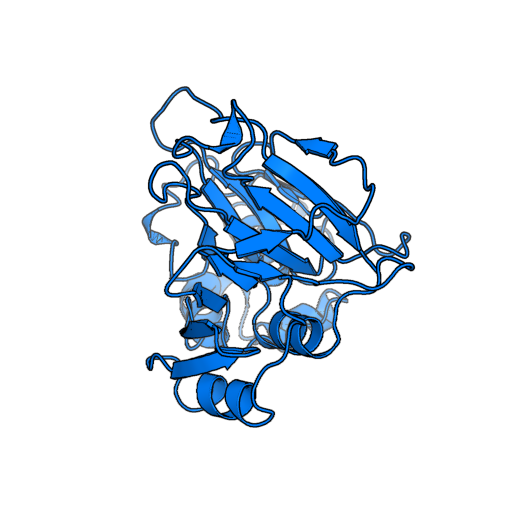PHE A 1 168 ? -2.643 -1.464 -5.646 1.00 98.44 168 PHE A N 1
ATOM 1355 C CA . PHE A 1 168 ? -1.464 -0.648 -5.366 1.00 98.44 168 PHE A CA 1
ATOM 1356 C C . PHE A 1 168 ? -0.223 -1.210 -6.042 1.00 98.44 168 PHE A C 1
ATOM 1358 O O . PHE A 1 168 ? -0.007 -2.424 -6.080 1.00 98.44 168 PHE A O 1
ATOM 1365 N N . VAL A 1 169 ? 0.621 -0.306 -6.528 1.00 98.19 169 VAL A N 1
ATOM 1366 C CA . VAL A 1 169 ? 1.940 -0.616 -7.087 1.00 98.19 169 VAL A CA 1
ATOM 1367 C C . VAL A 1 169 ? 2.942 0.442 -6.649 1.00 98.19 169 VAL A C 1
ATOM 1369 O O . VAL A 1 169 ? 2.584 1.599 -6.430 1.00 98.19 169 VAL A O 1
ATOM 1372 N N . ALA A 1 170 ? 4.215 0.067 -6.552 1.00 97.62 170 ALA A N 1
ATOM 1373 C CA . ALA A 1 170 ? 5.268 1.066 -6.399 1.00 97.62 170 ALA A CA 1
ATOM 1374 C C . ALA A 1 170 ? 5.407 1.865 -7.703 1.00 97.62 170 ALA A C 1
ATOM 1376 O O . ALA A 1 170 ? 5.231 1.307 -8.789 1.00 97.62 170 ALA A O 1
ATOM 1377 N N . ASN A 1 171 ? 5.781 3.143 -7.620 1.00 94.88 171 ASN A N 1
ATOM 1378 C CA . ASN A 1 171 ? 5.874 4.010 -8.804 1.00 94.88 171 ASN A CA 1
ATOM 1379 C C . ASN A 1 171 ? 6.756 3.416 -9.919 1.00 94.88 171 ASN A C 1
ATOM 1381 O O . ASN A 1 171 ? 6.437 3.537 -11.103 1.00 94.88 171 ASN A O 1
ATOM 1385 N N . ILE A 1 172 ? 7.838 2.721 -9.542 1.00 95.62 172 ILE A N 1
ATOM 1386 C CA . ILE A 1 172 ? 8.740 2.054 -10.488 1.00 95.62 172 ILE A CA 1
ATOM 1387 C C . ILE A 1 172 ? 8.037 0.957 -11.297 1.00 95.62 172 ILE A C 1
ATOM 1389 O O . ILE A 1 172 ? 8.300 0.813 -12.486 1.00 95.62 172 ILE A O 1
ATOM 1393 N N . VAL A 1 173 ? 7.108 0.217 -10.685 1.00 96.56 173 VAL A N 1
ATOM 1394 C CA . VAL A 1 173 ? 6.349 -0.853 -11.349 1.00 96.56 173 VAL A CA 1
ATOM 1395 C C . VAL A 1 173 ? 5.407 -0.267 -12.388 1.00 96.56 173 VAL A C 1
ATOM 1397 O O . VAL A 1 173 ? 5.320 -0.802 -13.489 1.00 96.56 173 VAL A O 1
ATOM 1400 N N . ALA A 1 174 ? 4.750 0.852 -12.078 1.00 95.00 174 ALA A N 1
ATOM 1401 C CA . ALA A 1 174 ? 3.894 1.531 -13.043 1.00 95.00 174 ALA A CA 1
ATOM 1402 C C . ALA A 1 174 ? 4.683 2.055 -14.246 1.00 95.00 174 ALA A C 1
ATOM 1404 O O . ALA A 1 174 ? 4.268 1.859 -15.387 1.00 95.00 174 ALA A O 1
ATOM 1405 N N . TRP A 1 175 ? 5.853 2.653 -14.003 1.00 94.19 175 TRP A N 1
ATOM 1406 C CA . TRP A 1 175 ? 6.734 3.098 -15.080 1.00 94.19 175 TRP A CA 1
ATOM 1407 C C . TRP A 1 175 ? 7.207 1.924 -15.951 1.00 94.19 175 TRP A C 1
ATOM 1409 O O . TRP A 1 175 ? 7.135 1.999 -17.176 1.00 94.19 175 TRP A O 1
ATOM 1419 N N . LEU A 1 176 ? 7.644 0.822 -15.330 1.00 94.31 176 LEU A N 1
ATOM 1420 C CA . LEU A 1 176 ? 8.110 -0.378 -16.034 1.00 94.31 176 LEU A CA 1
ATOM 1421 C C . LEU A 1 176 ? 6.996 -1.034 -16.854 1.00 94.31 176 LEU A C 1
ATOM 1423 O O . LEU A 1 176 ? 7.229 -1.410 -18.001 1.00 94.31 176 LEU A O 1
ATOM 1427 N N . GLN A 1 177 ? 5.784 -1.139 -16.305 1.00 94.25 177 GLN A N 1
ATOM 1428 C CA . GLN A 1 177 ? 4.640 -1.670 -17.044 1.00 94.25 177 GLN A CA 1
ATOM 1429 C C . GLN A 1 177 ? 4.262 -0.753 -18.214 1.00 94.25 177 GLN A C 1
ATOM 1431 O O . GLN A 1 177 ? 4.057 -1.248 -19.317 1.00 94.25 177 GLN A O 1
ATOM 1436 N N . ASN A 1 178 ? 4.256 0.569 -18.023 1.00 92.00 178 ASN A N 1
ATOM 1437 C CA . ASN A 1 178 ? 4.044 1.514 -19.122 1.00 92.00 178 ASN A CA 1
ATOM 1438 C C . ASN A 1 178 ? 5.115 1.357 -20.214 1.00 92.00 178 ASN A C 1
ATOM 1440 O O . ASN A 1 178 ? 4.795 1.358 -21.397 1.00 92.00 178 ASN A O 1
ATOM 1444 N N . ALA A 1 179 ? 6.386 1.191 -19.837 1.00 90.19 179 ALA A N 1
ATOM 1445 C CA . ALA A 1 179 ? 7.476 0.978 -20.788 1.00 90.19 179 ALA A CA 1
ATOM 1446 C C . ALA A 1 179 ? 7.347 -0.346 -21.561 1.00 90.19 179 ALA A C 1
ATOM 1448 O O . ALA A 1 179 ? 7.742 -0.405 -22.723 1.00 90.19 179 ALA A O 1
ATOM 1449 N N . ARG A 1 180 ? 6.795 -1.387 -20.925 1.00 90.69 180 ARG A N 1
ATOM 1450 C CA . ARG A 1 180 ? 6.472 -2.674 -21.553 1.00 90.69 180 ARG A CA 1
ATOM 1451 C C . ARG A 1 180 ? 5.318 -2.569 -22.550 1.00 90.69 180 ARG A C 1
ATOM 1453 O O . ARG A 1 180 ? 5.348 -3.239 -23.576 1.00 90.69 180 ARG A O 1
ATOM 1460 N N . GLU A 1 181 ? 4.293 -1.785 -22.223 1.00 88.94 181 GLU A N 1
ATOM 1461 C CA . GLU A 1 181 ? 3.082 -1.629 -23.041 1.00 88.94 181 GLU A CA 1
ATOM 1462 C C . GLU A 1 181 ? 3.243 -0.589 -24.164 1.00 88.94 181 GLU A C 1
ATOM 1464 O O . GLU A 1 181 ? 2.536 -0.654 -25.168 1.00 88.94 181 GLU A O 1
ATOM 1469 N N . ALA A 1 182 ? 4.177 0.358 -24.037 1.00 83.12 182 ALA A N 1
ATOM 1470 C CA . ALA A 1 182 ? 4.417 1.379 -25.051 1.00 83.12 182 ALA A CA 1
ATOM 1471 C C . ALA A 1 182 ? 4.976 0.776 -26.356 1.00 83.12 182 ALA A C 1
ATOM 1473 O O . ALA A 1 182 ? 6.082 0.237 -26.392 1.00 83.12 182 ALA A O 1
ATOM 1474 N N . ALA A 1 183 ? 4.231 0.938 -27.453 1.00 56.97 183 ALA A N 1
ATOM 1475 C CA . ALA A 1 183 ? 4.585 0.408 -28.772 1.00 56.97 183 ALA A CA 1
ATOM 1476 C C . ALA A 1 183 ? 5.732 1.162 -29.484 1.00 56.97 183 ALA A C 1
ATOM 1478 O O . ALA A 1 183 ? 6.302 0.628 -30.436 1.00 56.97 183 ALA A O 1
ATOM 1479 N N . THR A 1 184 ? 6.097 2.381 -29.058 1.00 48.41 184 THR A N 1
ATOM 1480 C CA . THR A 1 184 ? 7.157 3.182 -29.701 1.00 48.41 184 THR A CA 1
ATOM 1481 C C . THR A 1 184 ? 8.128 3.838 -28.702 1.00 48.41 184 THR A C 1
ATOM 1483 O O . THR A 1 184 ? 7.742 4.174 -27.578 1.00 48.41 184 THR A O 1
ATOM 1486 N N . PRO A 1 185 ? 9.404 4.061 -29.092 1.00 49.81 185 PRO A N 1
ATOM 1487 C CA . PRO A 1 185 ? 10.426 4.690 -28.242 1.00 49.81 185 PRO A CA 1
ATOM 1488 C C . PRO A 1 185 ? 10.077 6.106 -27.754 1.00 49.81 185 PRO A C 1
ATOM 1490 O O . PRO A 1 185 ? 10.576 6.523 -26.713 1.00 49.81 185 PRO A O 1
ATOM 1493 N N . GLU A 1 186 ? 9.207 6.820 -28.470 1.00 45.19 186 GLU A N 1
ATOM 1494 C CA . GLU A 1 186 ? 8.745 8.185 -28.163 1.00 45.19 186 GLU A CA 1
ATOM 1495 C C . GLU A 1 186 ? 7.815 8.246 -26.937 1.00 45.19 186 GLU A C 1
ATOM 1497 O O . GLU A 1 186 ? 7.675 9.297 -26.319 1.00 45.19 186 GLU A O 1
ATOM 1502 N N . GLY A 1 187 ? 7.233 7.113 -26.518 1.00 48.53 187 GLY A N 1
ATOM 1503 C CA . GLY A 1 187 ? 6.439 7.002 -25.287 1.00 48.53 187 GLY A CA 1
ATOM 1504 C C . GLY A 1 187 ? 7.266 6.977 -23.994 1.00 48.53 187 GLY A C 1
ATOM 1505 O O . GLY A 1 187 ? 6.696 6.967 -22.900 1.00 48.53 187 GLY A O 1
ATOM 1506 N N . LYS A 1 188 ? 8.601 6.971 -24.103 1.00 56.59 188 LYS A N 1
ATOM 1507 C CA . LYS A 1 188 ? 9.545 7.003 -22.979 1.00 56.59 188 LYS A CA 1
ATOM 1508 C C . LYS A 1 188 ? 9.848 8.447 -22.593 1.00 56.59 188 LYS A C 1
ATOM 1510 O O . LYS A 1 188 ? 10.972 8.919 -22.749 1.00 56.59 188 LYS A O 1
ATOM 1515 N N . GLU A 1 189 ? 8.839 9.161 -22.105 1.00 57.69 189 GLU A N 1
ATOM 1516 C CA . GLU A 1 189 ? 9.106 10.450 -21.472 1.00 57.69 189 GLU A CA 1
ATOM 1517 C C . GLU A 1 189 ? 10.100 10.265 -20.313 1.00 57.69 189 GLU A C 1
ATOM 1519 O O . GLU A 1 189 ? 10.003 9.285 -19.561 1.00 57.69 189 GLU A O 1
ATOM 1524 N N . PRO A 1 190 ? 11.078 11.172 -20.166 1.00 63.12 190 PRO A N 1
ATOM 1525 C CA . PRO A 1 190 ? 12.007 11.113 -19.055 1.00 63.12 190 PRO A CA 1
ATOM 1526 C C . PRO A 1 190 ? 11.257 11.372 -17.741 1.00 63.12 190 PRO A C 1
ATOM 1528 O O . PRO A 1 190 ? 10.645 12.421 -17.557 1.00 63.12 190 PRO A O 1
ATOM 1531 N N . GLY A 1 191 ? 11.338 10.415 -16.816 1.00 73.75 191 GLY A N 1
ATOM 1532 C CA . GLY A 1 191 ? 10.798 10.539 -15.460 1.00 73.75 191 GLY A CA 1
ATOM 1533 C C . GLY A 1 191 ? 9.461 9.831 -15.226 1.00 73.75 191 GLY A C 1
ATOM 1534 O O . GLY A 1 191 ? 8.849 9.253 -16.123 1.00 73.75 191 GLY A O 1
ATOM 1535 N N . MET A 1 192 ? 9.029 9.831 -13.963 1.00 82.12 192 MET A N 1
ATOM 1536 C CA . MET A 1 192 ? 7.764 9.219 -13.551 1.00 82.12 192 MET A CA 1
ATOM 1537 C C . MET A 1 192 ? 6.590 10.198 -13.704 1.00 82.12 192 MET A C 1
ATOM 1539 O O . MET A 1 192 ? 6.656 11.335 -13.240 1.00 82.12 192 MET A O 1
ATOM 1543 N N . ARG A 1 193 ? 5.494 9.730 -14.311 1.00 86.06 193 ARG A N 1
ATOM 1544 C CA . ARG A 1 193 ? 4.234 10.465 -14.498 1.00 86.06 193 ARG A CA 1
ATOM 1545 C C . ARG A 1 193 ? 3.346 10.421 -13.255 1.00 86.06 193 ARG A C 1
ATOM 1547 O O . ARG A 1 193 ? 3.456 9.520 -12.426 1.00 86.06 193 ARG A O 1
ATOM 1554 N N . ALA A 1 194 ? 2.421 11.379 -13.177 1.00 87.38 194 ALA A N 1
ATOM 1555 C CA . ALA A 1 194 ? 1.403 11.434 -12.127 1.00 87.38 194 ALA A CA 1
ATOM 1556 C C . ALA A 1 194 ? 0.321 10.353 -12.260 1.00 87.38 194 ALA A C 1
ATOM 1558 O O . ALA A 1 194 ? -0.277 9.947 -11.265 1.00 87.38 194 ALA A O 1
ATOM 1559 N N . SER A 1 195 ? 0.071 9.887 -13.485 1.00 92.38 195 SER A N 1
ATOM 1560 C CA . SER A 1 195 ? -0.874 8.811 -13.752 1.00 92.38 195 SER A CA 1
ATOM 1561 C C . SER A 1 195 ? -0.455 7.959 -14.944 1.00 92.38 195 SER A C 1
ATOM 1563 O O . SER A 1 195 ? 0.155 8.474 -15.884 1.00 92.38 195 SER A O 1
ATOM 1565 N N . TYR A 1 196 ? -0.868 6.696 -14.930 1.00 90.94 196 TYR A N 1
ATOM 1566 C CA . TYR A 1 196 ? -0.681 5.728 -16.002 1.00 90.94 196 TYR A CA 1
ATOM 1567 C C . TYR A 1 196 ? -1.973 4.938 -16.207 1.00 90.94 196 TYR A C 1
ATOM 1569 O O . TYR A 1 196 ? -2.551 4.447 -15.239 1.00 90.94 196 TYR A O 1
ATOM 1577 N N . ASP A 1 197 ? -2.406 4.787 -17.453 1.00 90.50 197 ASP A N 1
ATOM 1578 C CA . ASP A 1 197 ? -3.423 3.805 -17.820 1.00 90.50 197 ASP A CA 1
ATOM 1579 C C . ASP A 1 197 ? -2.672 2.499 -18.136 1.00 90.50 197 ASP A C 1
ATOM 1581 O O . ASP A 1 197 ? -1.921 2.451 -19.106 1.00 90.50 197 ASP A O 1
ATOM 1585 N N . LEU A 1 198 ? -2.783 1.486 -17.268 1.00 88.81 198 LEU A N 1
ATOM 1586 C CA . LEU A 1 198 ? -1.983 0.252 -17.340 1.00 88.81 198 LEU A CA 1
ATOM 1587 C C . LEU A 1 198 ? -2.872 -0.977 -17.490 1.00 88.81 198 LEU A C 1
ATOM 1589 O O . LEU A 1 198 ? -4.006 -0.983 -17.019 1.00 88.81 198 LEU A O 1
ATOM 1593 N N . PHE A 1 199 ? -2.336 -2.059 -18.055 1.00 86.12 199 PHE A N 1
ATOM 1594 C CA . PHE A 1 199 ? -3.010 -3.360 -18.150 1.00 86.12 199 PHE A CA 1
ATOM 1595 C C . PHE A 1 199 ? -4.325 -3.332 -18.942 1.00 86.12 199 PHE A C 1
ATOM 1597 O O . PHE A 1 199 ? -5.142 -4.239 -18.791 1.00 86.12 199 PHE A O 1
ATOM 1604 N N . ALA A 1 200 ? -4.543 -2.325 -19.795 1.00 75.75 200 ALA A N 1
ATOM 1605 C CA . ALA A 1 200 ? -5.803 -2.148 -20.522 1.00 75.75 200 ALA A CA 1
ATOM 1606 C C . ALA A 1 200 ? -6.193 -3.379 -21.366 1.00 75.75 200 ALA A C 1
ATOM 1608 O O . ALA A 1 200 ? -7.375 -3.671 -21.528 1.00 75.75 200 ALA A O 1
ATOM 1609 N N . GLU A 1 201 ? -5.199 -4.125 -21.857 1.00 72.81 201 GLU A N 1
ATOM 1610 C CA . GLU A 1 201 ? -5.379 -5.319 -22.695 1.00 72.81 201 GLU A CA 1
ATOM 1611 C C . GLU A 1 201 ? -4.984 -6.630 -21.988 1.00 72.81 201 GLU A C 1
ATOM 1613 O O . GLU A 1 201 ? -5.000 -7.698 -22.598 1.00 72.81 201 GLU A O 1
ATOM 1618 N N . GLN A 1 202 ? -4.609 -6.580 -20.703 1.00 78.38 202 GLN A N 1
ATOM 1619 C CA . GLN A 1 202 ? -4.083 -7.734 -19.968 1.00 78.38 202 GLN A CA 1
ATOM 1620 C C . GLN A 1 202 ? -4.974 -8.105 -18.784 1.00 78.38 202 GLN A C 1
ATOM 1622 O O . GLN A 1 202 ? -5.472 -7.258 -18.047 1.00 78.38 202 GLN A O 1
ATOM 1627 N N . ASN A 1 203 ? -5.110 -9.408 -18.529 1.00 86.25 203 ASN A N 1
ATOM 1628 C CA . ASN A 1 203 ? -5.657 -9.865 -17.259 1.00 86.25 203 ASN A CA 1
ATOM 1629 C C . ASN A 1 203 ? -4.661 -9.516 -16.143 1.00 86.25 203 ASN A C 1
ATOM 1631 O O . ASN A 1 203 ? -3.574 -10.087 -16.088 1.00 86.25 203 ASN A O 1
ATOM 1635 N N . VAL A 1 204 ? -5.033 -8.587 -15.260 1.00 91.62 204 VAL A N 1
ATOM 1636 C CA . VAL A 1 204 ? -4.188 -8.129 -14.144 1.00 91.62 204 VAL A CA 1
ATOM 1637 C C . VAL A 1 204 ? -4.167 -9.115 -12.967 1.00 91.62 204 VAL A C 1
ATOM 1639 O O . VAL A 1 204 ? -3.229 -9.099 -12.176 1.00 91.62 204 VAL A O 1
ATOM 1642 N N . ARG A 1 205 ? -5.158 -10.014 -12.847 1.00 93.44 205 ARG A N 1
ATOM 1643 C CA . ARG A 1 205 ? -5.295 -10.928 -11.692 1.00 93.44 205 ARG A CA 1
ATOM 1644 C C . ARG A 1 205 ? -4.060 -11.805 -11.429 1.00 93.44 205 ARG A C 1
ATOM 1646 O O . ARG A 1 205 ? -3.716 -11.961 -10.262 1.00 93.44 205 ARG A O 1
ATOM 1653 N N . PRO A 1 206 ? -3.355 -12.350 -12.442 1.00 94.69 206 PRO A N 1
ATOM 1654 C CA . PRO A 1 206 ? -2.116 -13.098 -12.225 1.00 94.69 206 PRO A CA 1
ATOM 1655 C C . PRO A 1 206 ? -0.988 -12.280 -11.579 1.00 94.69 206 PRO A C 1
ATOM 1657 O O . PRO A 1 206 ? 0.011 -12.859 -11.171 1.00 94.69 206 PRO A O 1
ATOM 1660 N N . LEU A 1 207 ? -1.117 -10.950 -11.514 1.00 95.56 207 LEU A N 1
ATOM 1661 C CA . LEU A 1 207 ? -0.124 -10.055 -10.917 1.00 95.56 207 LEU A CA 1
ATOM 1662 C C . LEU A 1 207 ? -0.400 -9.762 -9.443 1.00 95.56 207 LEU A C 1
ATOM 1664 O O . LEU A 1 207 ? 0.451 -9.174 -8.768 1.00 95.56 207 LEU A O 1
ATOM 1668 N N . PHE A 1 208 ? -1.579 -10.143 -8.947 1.00 96.88 208 PHE A N 1
ATOM 1669 C CA . PHE A 1 208 ? -1.962 -9.950 -7.555 1.00 96.88 208 PHE A CA 1
ATOM 1670 C C . PHE A 1 208 ? -1.089 -10.825 -6.657 1.00 96.88 208 PHE A C 1
ATOM 1672 O O . PHE A 1 208 ? -0.954 -12.026 -6.881 1.00 96.88 208 PHE A O 1
ATOM 1679 N N . GLY A 1 209 ? -0.459 -10.212 -5.655 1.00 96.31 209 GLY A N 1
ATOM 1680 C CA . GLY A 1 209 ? 0.521 -10.886 -4.799 1.00 96.31 209 GLY A CA 1
ATOM 1681 C C . GLY A 1 209 ? 1.894 -11.099 -5.457 1.00 96.31 209 GLY A C 1
ATOM 1682 O O . GLY A 1 209 ? 2.817 -11.586 -4.800 1.00 96.31 209 GLY A O 1
ATOM 1683 N N . ASP A 1 210 ? 2.062 -10.724 -6.729 1.00 97.25 210 ASP A N 1
ATOM 1684 C CA . ASP A 1 210 ? 3.348 -10.725 -7.430 1.00 97.25 210 ASP A CA 1
ATOM 1685 C C . ASP A 1 210 ? 3.958 -9.321 -7.447 1.00 97.25 210 ASP A C 1
ATOM 1687 O O . ASP A 1 210 ? 4.814 -9.006 -6.625 1.00 97.25 210 ASP A O 1
ATOM 1691 N N . VAL A 1 211 ? 3.475 -8.448 -8.333 1.00 97.75 211 VAL A N 1
ATOM 1692 C CA . VAL A 1 211 ? 3.918 -7.045 -8.402 1.00 97.75 211 VAL A CA 1
ATOM 1693 C C . VAL A 1 211 ? 2.806 -6.039 -8.094 1.00 97.75 211 VAL A C 1
ATOM 1695 O O . VAL A 1 211 ? 3.062 -4.839 -8.039 1.00 97.75 211 VAL A O 1
ATOM 1698 N N . VAL A 1 212 ? 1.574 -6.519 -7.898 1.00 98.44 212 VAL A N 1
ATOM 1699 C CA . VAL A 1 212 ? 0.393 -5.712 -7.576 1.00 98.44 212 VAL A CA 1
ATOM 1700 C C . VAL A 1 212 ? -0.171 -6.165 -6.233 1.00 98.44 212 VAL A C 1
ATOM 1702 O O . VAL A 1 212 ? -0.461 -7.346 -6.037 1.00 98.44 212 VAL A O 1
ATOM 1705 N N . PHE A 1 213 ? -0.363 -5.226 -5.311 1.00 98.56 213 PHE A N 1
ATOM 1706 C CA . PHE A 1 213 ? -1.147 -5.455 -4.099 1.00 98.56 213 PHE A CA 1
ATOM 1707 C C . PHE A 1 213 ? -2.626 -5.270 -4.435 1.00 98.56 213 PHE A C 1
ATOM 1709 O O . PHE A 1 213 ? -3.002 -4.212 -4.935 1.00 98.56 213 PHE A O 1
ATOM 1716 N N . ASP A 1 214 ? -3.467 -6.244 -4.091 1.00 97.75 214 ASP A N 1
ATOM 1717 C CA . ASP A 1 214 ? -4.925 -6.144 -4.201 1.00 97.75 214 ASP A CA 1
ATOM 1718 C C . ASP A 1 214 ? -5.586 -5.968 -2.822 1.00 97.75 214 ASP A C 1
ATOM 1720 O O . ASP A 1 214 ? -5.456 -6.826 -1.950 1.00 97.75 214 ASP A O 1
ATOM 1724 N N . GLN A 1 215 ? -6.299 -4.856 -2.623 1.00 97.00 215 GLN A N 1
ATOM 1725 C CA . GLN A 1 215 ? -7.182 -4.635 -1.477 1.00 97.00 215 GLN A CA 1
ATOM 1726 C C . GLN A 1 215 ? -8.633 -4.772 -1.938 1.00 97.00 215 GLN A C 1
ATOM 1728 O O . GLN A 1 215 ? -9.225 -3.835 -2.478 1.00 97.00 215 GLN A O 1
ATOM 1733 N N . ALA A 1 216 ? -9.202 -5.959 -1.738 1.00 94.56 216 ALA A N 1
ATOM 1734 C CA . ALA A 1 216 ? -10.499 -6.341 -2.287 1.00 94.56 216 ALA A CA 1
ATOM 1735 C C . ALA A 1 216 ? -11.710 -5.611 -1.679 1.00 94.56 216 ALA A C 1
ATOM 1737 O O . ALA A 1 216 ? -12.741 -5.521 -2.345 1.00 94.56 216 ALA A O 1
ATOM 1738 N N . TRP A 1 217 ? -11.596 -5.085 -0.451 1.00 94.56 217 TRP A N 1
ATOM 1739 C CA . TRP A 1 217 ? -12.701 -4.469 0.308 1.00 94.56 217 TRP A CA 1
ATOM 1740 C C . TRP A 1 217 ? -13.940 -5.372 0.442 1.00 94.56 217 TRP A C 1
ATOM 1742 O O . TRP A 1 217 ? -15.076 -4.897 0.467 1.00 94.56 217 TRP A O 1
ATOM 1752 N N . ASN A 1 218 ? -13.739 -6.689 0.449 1.00 94.50 218 ASN A N 1
ATOM 1753 C CA . ASN A 1 218 ? -14.803 -7.689 0.381 1.00 94.50 218 ASN A CA 1
ATOM 1754 C C . ASN A 1 218 ? -14.981 -8.471 1.690 1.00 94.50 218 ASN A C 1
ATOM 1756 O O . ASN A 1 218 ? -15.645 -9.509 1.684 1.00 94.50 218 ASN A O 1
ATOM 1760 N N . GLU A 1 219 ? -14.408 -7.981 2.794 1.00 96.69 219 GLU A N 1
ATOM 1761 C CA . GLU A 1 219 ? -14.649 -8.542 4.125 1.00 96.69 219 GLU A CA 1
ATOM 1762 C C . GLU A 1 219 ? -16.156 -8.517 4.460 1.00 96.69 219 GLU A C 1
ATOM 1764 O O . GLU A 1 219 ? -16.885 -7.691 3.889 1.00 96.69 219 GLU A O 1
ATOM 1769 N N . PRO A 1 220 ? -16.648 -9.395 5.354 1.00 96.31 220 PRO A N 1
ATOM 1770 C CA . PRO A 1 220 ? -18.063 -9.483 5.715 1.00 96.31 220 PRO A CA 1
ATOM 1771 C C . PRO A 1 220 ? -18.717 -8.151 6.111 1.00 96.31 220 PRO A C 1
ATOM 1773 O O . PRO A 1 220 ? -18.056 -7.146 6.385 1.00 96.31 220 PRO A O 1
ATOM 1776 N N . GLU A 1 221 ? -20.052 -8.132 6.114 1.00 95.50 221 GLU A N 1
ATOM 1777 C CA . GLU A 1 221 ? -20.798 -6.960 6.579 1.00 95.50 221 GLU A CA 1
ATOM 1778 C C . GLU A 1 221 ? -20.420 -6.612 8.024 1.00 95.50 221 GLU A C 1
ATOM 1780 O O . GLU A 1 221 ? -20.308 -7.498 8.870 1.00 95.50 221 GLU A O 1
ATOM 1785 N N . GLY A 1 222 ? -20.221 -5.321 8.292 1.00 90.81 222 GLY A N 1
ATOM 1786 C CA . GLY A 1 222 ? -19.817 -4.834 9.612 1.00 90.81 222 GLY A CA 1
ATOM 1787 C C . GLY A 1 222 ? -18.306 -4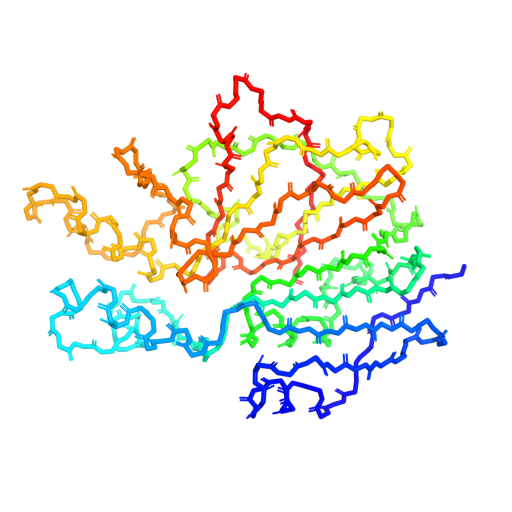.855 9.869 1.00 90.81 222 GLY A C 1
ATOM 1788 O O . GLY A 1 222 ? -17.878 -4.432 10.935 1.00 90.81 222 GLY A O 1
ATOM 1789 N N . THR A 1 223 ? -17.473 -5.278 8.911 1.00 96.06 223 THR A N 1
ATOM 1790 C CA . THR A 1 223 ? -16.012 -5.153 9.034 1.00 96.06 223 THR A CA 1
ATOM 1791 C C . THR A 1 223 ? -15.526 -3.784 8.562 1.00 96.06 223 THR A C 1
ATOM 1793 O O . THR A 1 223 ? -15.683 -3.426 7.393 1.00 96.06 223 THR A O 1
ATOM 1796 N N . GLY A 1 224 ? -14.886 -3.044 9.470 1.00 96.31 224 GLY A N 1
ATOM 1797 C CA . GLY A 1 224 ? -14.147 -1.830 9.133 1.00 96.31 224 GLY A CA 1
ATOM 1798 C C . GLY A 1 224 ? -12.777 -2.135 8.540 1.00 96.31 224 GLY A C 1
ATOM 1799 O O . GLY A 1 224 ? -12.065 -3.029 9.013 1.00 96.31 224 GLY A O 1
ATOM 1800 N N . GLU A 1 225 ? -12.409 -1.393 7.499 1.00 97.69 225 GLU A N 1
ATOM 1801 C CA . GLU A 1 225 ? -11.119 -1.526 6.826 1.00 97.69 225 GLU A CA 1
ATOM 1802 C C . GLU A 1 225 ? -10.518 -0.142 6.569 1.00 97.69 225 GLU A C 1
ATOM 1804 O O . GLU A 1 225 ? -11.199 0.761 6.082 1.00 97.69 225 GLU A O 1
ATOM 1809 N N . LEU A 1 226 ? -9.225 0.015 6.843 1.00 97.38 226 LEU A N 1
ATOM 1810 C CA . LEU A 1 226 ? -8.460 1.230 6.567 1.00 97.38 226 LEU A CA 1
ATOM 1811 C C . LEU A 1 226 ? -7.264 0.871 5.690 1.00 97.38 226 LEU A C 1
ATOM 1813 O O . LEU A 1 226 ? -6.624 -0.153 5.911 1.00 97.38 226 LEU A O 1
ATOM 1817 N N . CYS A 1 227 ? -6.932 1.705 4.712 1.00 97.88 227 CYS A N 1
ATOM 1818 C CA . CYS A 1 227 ? -5.742 1.543 3.887 1.00 97.88 227 CYS A CA 1
ATOM 1819 C C . CYS A 1 227 ? -4.967 2.854 3.811 1.00 97.88 227 CYS A C 1
ATOM 1821 O O . CYS A 1 227 ? -5.552 3.902 3.558 1.00 97.88 227 CYS A O 1
ATOM 1823 N N . ILE A 1 228 ? -3.660 2.798 4.038 1.00 98.25 228 ILE A N 1
ATOM 1824 C CA . ILE A 1 228 ? -2.790 3.966 4.122 1.00 98.25 228 ILE A CA 1
ATOM 1825 C C . ILE A 1 228 ? -1.648 3.810 3.123 1.00 98.25 228 ILE A C 1
ATOM 1827 O O . ILE A 1 228 ? -1.010 2.756 3.074 1.00 98.25 228 ILE A O 1
ATOM 1831 N N . ILE A 1 229 ? -1.391 4.859 2.339 1.00 98.06 229 ILE A N 1
ATOM 1832 C CA . ILE A 1 229 ? -0.296 4.919 1.362 1.00 98.06 229 ILE A CA 1
ATOM 1833 C C . ILE A 1 229 ? 0.433 6.263 1.404 1.00 98.06 229 ILE A C 1
ATOM 1835 O O . ILE A 1 229 ? -0.157 7.292 1.735 1.00 98.06 229 ILE A O 1
ATOM 1839 N N . ASP A 1 230 ? 1.694 6.261 0.973 1.00 97.31 230 ASP A N 1
ATOM 1840 C CA . ASP A 1 230 ? 2.446 7.472 0.643 1.00 97.31 230 ASP A CA 1
ATOM 1841 C C . ASP A 1 230 ? 2.396 7.733 -0.873 1.00 97.31 230 ASP A C 1
ATO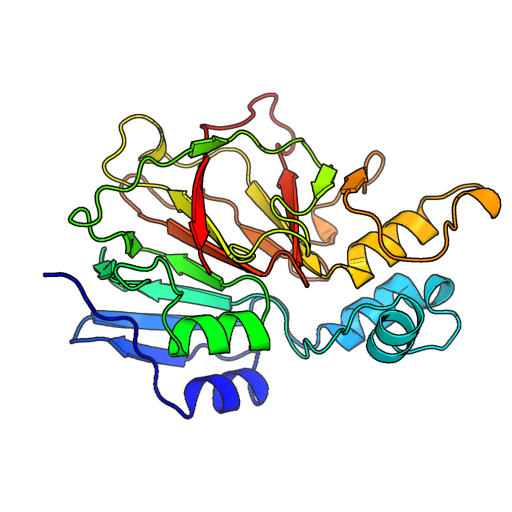M 1843 O O . ASP A 1 230 ? 2.922 6.961 -1.680 1.00 97.31 230 ASP A O 1
ATOM 1847 N N . ASN A 1 231 ? 1.787 8.856 -1.262 1.00 95.81 231 ASN A N 1
ATOM 1848 C CA . ASN A 1 231 ? 1.622 9.276 -2.658 1.00 95.81 231 ASN A CA 1
ATOM 1849 C C . ASN A 1 231 ? 2.958 9.553 -3.373 1.00 95.81 231 ASN A C 1
ATOM 1851 O O . ASN A 1 231 ? 3.006 9.672 -4.599 1.00 95.81 231 ASN A O 1
ATOM 1855 N N . ARG A 1 232 ? 4.070 9.670 -2.639 1.00 93.94 232 ARG A N 1
ATOM 1856 C CA . ARG A 1 232 ? 5.401 9.860 -3.229 1.00 93.94 232 ARG A CA 1
ATOM 1857 C C . ARG A 1 232 ? 5.996 8.586 -3.805 1.00 93.94 232 ARG A C 1
ATOM 1859 O O . ARG A 1 232 ? 6.869 8.707 -4.668 1.00 93.94 232 ARG A O 1
ATOM 1866 N N . THR A 1 233 ? 5.568 7.418 -3.330 1.00 95.38 233 THR A N 1
ATOM 1867 C CA . THR A 1 233 ? 6.207 6.119 -3.605 1.00 95.38 233 THR A CA 1
ATOM 1868 C C . THR A 1 233 ? 5.235 5.062 -4.135 1.00 95.38 233 THR A C 1
ATOM 1870 O O . THR A 1 233 ? 5.679 4.116 -4.797 1.00 95.38 233 THR A O 1
ATOM 1873 N N . VAL A 1 234 ? 3.931 5.228 -3.890 1.00 97.12 234 VAL A N 1
ATOM 1874 C CA . VAL A 1 234 ? 2.875 4.278 -4.259 1.00 97.12 234 VAL A CA 1
ATOM 1875 C C . VAL A 1 234 ? 1.815 4.950 -5.134 1.00 97.12 234 VAL A C 1
ATOM 1877 O O . VAL A 1 234 ? 1.321 6.032 -4.820 1.00 97.12 234 VAL A O 1
ATOM 1880 N N . LEU A 1 235 ? 1.415 4.254 -6.200 1.00 97.06 235 LEU A N 1
ATOM 1881 C CA . LEU A 1 235 ? 0.241 4.584 -7.008 1.00 97.06 235 LEU A CA 1
ATOM 1882 C C . LEU A 1 235 ? -0.884 3.604 -6.713 1.00 97.06 235 LEU A C 1
ATOM 1884 O O . LEU A 1 235 ? -0.639 2.440 -6.380 1.00 97.06 235 LEU A O 1
ATOM 1888 N N . HIS A 1 236 ? -2.114 4.058 -6.925 1.00 97.31 236 HIS A N 1
ATOM 1889 C CA . HIS A 1 236 ? -3.301 3.240 -6.751 1.00 97.31 236 HIS A CA 1
ATOM 1890 C C . HIS A 1 236 ? -4.303 3.402 -7.900 1.00 97.31 236 HIS A C 1
ATOM 1892 O O . HIS A 1 236 ? -4.304 4.406 -8.612 1.00 97.31 236 HIS A O 1
ATOM 1898 N N . ALA A 1 237 ? -5.146 2.390 -8.095 1.00 95.75 237 ALA A N 1
ATOM 1899 C CA . ALA A 1 237 ? -6.233 2.370 -9.076 1.00 95.75 237 ALA A CA 1
ATOM 1900 C C . ALA A 1 237 ? -7.407 1.539 -8.545 1.00 95.75 237 ALA A C 1
ATOM 1902 O O . ALA A 1 237 ? -7.222 0.716 -7.653 1.00 95.75 237 ALA A O 1
ATOM 1903 N N . SER A 1 238 ? -8.609 1.680 -9.113 1.00 93.56 238 SER A N 1
ATOM 1904 C CA . SER A 1 238 ? -9.667 0.684 -8.883 1.00 93.56 238 SER A CA 1
ATOM 1905 C C . SER A 1 238 ? -9.583 -0.458 -9.890 1.00 93.56 238 SER A C 1
ATOM 1907 O O . SER A 1 238 ? -9.291 -0.256 -11.070 1.00 93.56 238 SER A O 1
ATOM 1909 N N . PHE A 1 239 ? -9.942 -1.661 -9.454 1.00 92.88 239 PHE A N 1
ATOM 1910 C CA . PHE A 1 239 ? -10.184 -2.796 -10.337 1.00 92.88 239 PHE A CA 1
ATOM 1911 C C . PHE A 1 239 ? -11.614 -3.298 -10.157 1.00 92.88 239 PHE A C 1
ATOM 1913 O O . PHE A 1 239 ? -12.037 -3.663 -9.064 1.00 92.88 239 PHE A O 1
ATOM 1920 N N . HIS A 1 240 ? -12.391 -3.264 -11.240 1.00 89.25 240 HIS A N 1
ATOM 1921 C CA . HIS A 1 240 ? -13.816 -3.605 -11.226 1.00 89.25 240 HIS A CA 1
ATOM 1922 C C . HIS A 1 240 ? -14.077 -5.082 -11.579 1.00 89.25 240 HIS A C 1
ATOM 1924 O O . HIS A 1 240 ? -15.222 -5.528 -11.544 1.00 89.25 240 HIS A O 1
ATOM 1930 N N . GLY A 1 241 ? -13.025 -5.850 -11.893 1.00 79.56 241 GLY A N 1
ATOM 1931 C CA . GLY A 1 241 ? -13.151 -7.242 -12.318 1.00 79.56 241 GLY A CA 1
ATOM 1932 C C . GLY A 1 241 ? -14.017 -7.408 -13.567 1.00 79.56 241 GLY A C 1
ATOM 1933 O O . GLY A 1 241 ? -14.069 -6.537 -14.431 1.00 79.56 241 GLY A O 1
ATOM 1934 N N . ASP A 1 242 ? -14.722 -8.536 -13.624 1.00 68.12 242 ASP A N 1
ATOM 1935 C CA . ASP A 1 242 ? -15.601 -8.929 -14.735 1.00 68.12 242 ASP A CA 1
ATOM 1936 C C . ASP A 1 242 ? -17.014 -8.316 -14.622 1.00 68.12 242 ASP A C 1
ATOM 1938 O O . ASP A 1 242 ? -17.902 -8.578 -15.434 1.00 68.12 242 ASP A O 1
ATOM 1942 N N . LEU A 1 243 ? -17.260 -7.515 -13.579 1.00 54.56 243 LEU A N 1
ATOM 1943 C CA . LEU A 1 243 ? -18.580 -7.009 -13.226 1.00 54.56 243 LEU A CA 1
ATOM 1944 C C . LEU A 1 243 ? -18.713 -5.532 -13.608 1.00 54.56 243 LEU A C 1
ATOM 1946 O O . LEU A 1 243 ? -17.883 -4.695 -13.270 1.00 54.56 243 LEU A O 1
ATOM 1950 N N . ARG A 1 244 ? -19.844 -5.173 -14.229 1.00 56.78 244 ARG A N 1
ATOM 1951 C CA . ARG A 1 244 ? -20.232 -3.787 -14.579 1.00 56.78 244 ARG A CA 1
ATOM 1952 C C . ARG A 1 244 ? -20.443 -2.850 -13.366 1.00 56.78 244 ARG A C 1
ATOM 1954 O O . ARG A 1 244 ? -21.041 -1.788 -13.515 1.00 56.78 244 ARG A O 1
ATOM 1961 N N . GLY A 1 245 ? -20.021 -3.231 -12.160 1.00 63.12 245 GLY A N 1
ATOM 1962 C CA . GLY A 1 245 ? -20.270 -2.495 -10.921 1.00 63.12 245 GLY A CA 1
ATOM 1963 C C . GLY A 1 245 ? -18.997 -1.888 -10.342 1.00 63.12 245 GLY A C 1
ATOM 1964 O O . GLY A 1 245 ? -18.101 -2.616 -9.938 1.00 63.12 245 GLY A O 1
ATOM 1965 N N . LYS A 1 246 ? -18.960 -0.558 -10.211 1.00 69.62 246 LYS A N 1
ATOM 1966 C CA . LYS A 1 246 ? -17.847 0.216 -9.620 1.00 69.62 246 LYS A CA 1
ATOM 1967 C C . LYS A 1 246 ? -17.707 0.064 -8.089 1.00 69.62 246 LYS A C 1
ATOM 1969 O O . LYS A 1 246 ? -16.875 0.734 -7.480 1.00 69.62 246 LYS A O 1
ATOM 1974 N N . GLY A 1 247 ? -18.557 -0.764 -7.470 1.00 81.06 247 GLY A N 1
ATOM 1975 C CA . GLY A 1 247 ? -18.749 -0.802 -6.020 1.00 81.06 247 GLY A CA 1
ATOM 1976 C C . GLY A 1 247 ? -19.335 0.504 -5.472 1.00 81.06 247 GLY A C 1
ATOM 1977 O O . GLY A 1 247 ? -19.794 1.359 -6.232 1.00 81.06 247 GLY A O 1
ATOM 1978 N N . TRP A 1 248 ? -19.322 0.636 -4.148 1.00 88.31 248 TRP A N 1
ATOM 1979 C CA . TRP A 1 248 ? -19.615 1.885 -3.448 1.00 88.31 248 TRP A CA 1
ATOM 1980 C C . TRP A 1 248 ? -18.389 2.810 -3.408 1.00 88.31 248 TRP A C 1
ATOM 1982 O O . TRP A 1 248 ? -17.261 2.387 -3.706 1.00 88.31 248 TRP A O 1
ATOM 1992 N N . ARG A 1 249 ? -18.620 4.084 -3.064 1.00 88.81 249 ARG A N 1
ATOM 1993 C CA . ARG A 1 249 ? -17.569 5.114 -2.962 1.00 88.81 249 ARG A CA 1
ATOM 1994 C C . ARG A 1 249 ? -16.718 4.951 -1.708 1.00 88.81 249 ARG A C 1
ATOM 1996 O O . ARG A 1 249 ? -17.254 4.946 -0.602 1.00 88.81 249 ARG A O 1
ATOM 2003 N N . ILE A 1 250 ? -15.404 4.898 -1.886 1.00 89.56 250 ILE A N 1
ATOM 2004 C CA . ILE A 1 250 ? -14.436 4.753 -0.796 1.00 89.56 250 ILE A CA 1
ATOM 2005 C C . ILE A 1 250 ? -14.274 6.082 -0.058 1.00 89.56 250 ILE A C 1
ATOM 2007 O O . ILE A 1 250 ? -14.200 7.134 -0.700 1.00 89.56 250 ILE A O 1
ATOM 2011 N N . GLY A 1 251 ? -14.246 6.031 1.277 1.00 91.94 251 GLY A N 1
ATOM 2012 C CA . GLY A 1 251 ? -13.915 7.190 2.100 1.00 91.94 251 GLY A CA 1
ATOM 2013 C C . GLY A 1 251 ? -12.442 7.539 1.916 1.00 91.94 251 GLY A C 1
ATOM 2014 O O . GLY A 1 251 ? -11.601 6.649 1.854 1.00 91.94 251 GLY A O 1
ATOM 2015 N N . ALA A 1 252 ? -12.118 8.817 1.761 1.00 92.06 252 ALA A N 1
ATOM 2016 C CA . ALA A 1 252 ? -10.762 9.288 1.524 1.00 92.06 252 ALA A CA 1
ATOM 2017 C C . ALA A 1 252 ? -10.445 10.495 2.411 1.00 92.06 252 ALA A C 1
ATOM 2019 O O . ALA A 1 252 ? -11.207 11.467 2.480 1.00 92.06 252 ALA A O 1
ATOM 2020 N N . ARG A 1 253 ? -9.288 10.436 3.073 1.00 92.06 253 ARG A N 1
ATOM 2021 C CA . ARG A 1 253 ? -8.695 11.511 3.875 1.00 92.06 253 ARG A CA 1
ATOM 2022 C C . ARG A 1 253 ? -7.234 11.694 3.459 1.00 92.06 253 ARG A C 1
ATOM 2024 O O . ARG A 1 253 ? -6.552 10.720 3.154 1.00 92.06 253 ARG A O 1
ATOM 2031 N N . TYR A 1 254 ? -6.747 12.933 3.485 1.00 93.06 254 TYR A N 1
ATOM 2032 C CA . TYR A 1 254 ? -5.340 13.241 3.211 1.00 93.06 254 TYR A CA 1
ATOM 2033 C C . TYR A 1 254 ? -4.659 13.749 4.478 1.00 93.06 254 TYR A C 1
ATOM 2035 O O . TYR A 1 254 ? -5.148 14.688 5.114 1.00 93.06 254 TYR A O 1
ATOM 2043 N N . LEU A 1 255 ? -3.541 13.119 4.817 1.00 92.56 255 LEU A N 1
ATOM 2044 C CA . LEU A 1 255 ? -2.764 13.318 6.034 1.00 92.56 255 LEU A CA 1
ATOM 2045 C C . LEU A 1 255 ? -1.359 13.828 5.687 1.00 92.56 255 LEU A C 1
ATOM 2047 O O . LEU A 1 255 ? -0.904 13.685 4.546 1.00 92.56 255 LEU A O 1
ATOM 2051 N N . VAL A 1 256 ? -0.705 14.446 6.669 1.00 89.38 256 VAL A N 1
ATOM 2052 C CA . VAL A 1 256 ? 0.686 14.926 6.603 1.00 89.38 256 VAL A CA 1
ATOM 2053 C C . VAL A 1 256 ? 1.641 13.824 7.068 1.00 89.38 256 VAL A C 1
ATOM 2055 O O . VAL A 1 256 ? 1.339 13.180 8.100 1.00 89.38 256 VAL A O 1
#